Protein AF-A0A3B1JWG9-F1 (afdb_monomer)

Structure (mmCIF, N/CA/C/O backbone):
data_AF-A0A3B1JWG9-F1
#
_entry.id   AF-A0A3B1JWG9-F1
#
loop_
_atom_site.group_PDB
_atom_site.id
_atom_site.type_symbol
_atom_site.label_atom_id
_atom_site.label_alt_id
_atom_site.label_comp_id
_atom_site.label_asym_id
_atom_site.label_entity_id
_atom_site.label_seq_id
_atom_site.pdbx_PDB_ins_code
_atom_site.Cartn_x
_atom_site.Cartn_y
_atom_site.Cartn_z
_atom_site.occupancy
_atom_site.B_iso_or_equiv
_atom_site.auth_seq_id
_atom_site.auth_comp_id
_atom_site.auth_asym_id
_atom_site.auth_atom_id
_atom_site.pdbx_PDB_model_num
ATOM 1 N N . THR A 1 1 ? -51.099 35.541 31.179 1.00 57.59 1 THR A N 1
ATOM 2 C CA . THR A 1 1 ? -49.648 35.572 31.476 1.00 57.59 1 THR A CA 1
ATOM 3 C C . THR A 1 1 ? -49.086 34.270 32.055 1.00 57.59 1 THR A C 1
ATOM 5 O O . THR A 1 1 ? -47.877 34.183 32.186 1.00 57.59 1 THR A O 1
ATOM 8 N N . SER A 1 2 ? -49.891 33.230 32.335 1.00 57.31 2 SER A N 1
ATOM 9 C CA . SER A 1 2 ? -49.402 31.972 32.945 1.00 57.31 2 SER A CA 1
ATOM 10 C C . SER A 1 2 ? -49.074 30.845 31.940 1.00 57.31 2 SER A C 1
ATOM 12 O O . SER A 1 2 ? -48.143 30.082 32.171 1.00 57.31 2 SER A O 1
ATOM 14 N N . PHE A 1 3 ? -49.737 30.788 30.776 1.00 53.00 3 PHE A N 1
ATOM 15 C CA . PHE A 1 3 ? -49.494 29.727 29.782 1.00 53.00 3 PHE A CA 1
ATOM 16 C C . PHE A 1 3 ? -48.138 29.835 29.059 1.00 53.00 3 PHE A C 1
ATOM 18 O O . PHE A 1 3 ? -47.519 28.814 28.772 1.00 53.00 3 PHE A O 1
ATOM 25 N N . SER A 1 4 ? -47.625 31.048 28.825 1.00 57.66 4 SER A N 1
ATOM 26 C CA . SER A 1 4 ? -46.317 31.244 28.175 1.00 57.66 4 SER A CA 1
ATOM 27 C C . SER A 1 4 ? -45.132 30.891 29.077 1.00 57.66 4 SER A C 1
ATOM 29 O O . SER A 1 4 ? -44.096 30.483 28.568 1.00 57.66 4 SER A O 1
ATOM 31 N N . TYR A 1 5 ? -45.284 31.003 30.402 1.00 56.41 5 TYR A N 1
ATOM 32 C CA . TYR A 1 5 ? -44.229 30.674 31.367 1.00 56.41 5 TYR A CA 1
ATOM 33 C C . TYR A 1 5 ? -44.057 29.156 31.512 1.00 56.41 5 TYR A C 1
ATOM 35 O O . TYR A 1 5 ? -42.940 28.659 31.586 1.00 56.41 5 TYR A O 1
ATOM 43 N N . ILE A 1 6 ? -45.165 28.408 31.474 1.00 58.66 6 ILE A N 1
ATOM 44 C CA . ILE A 1 6 ? -45.151 26.941 31.539 1.00 58.66 6 ILE A CA 1
ATOM 45 C C . ILE A 1 6 ? -44.555 26.349 30.252 1.00 58.66 6 ILE A C 1
ATOM 47 O O . ILE A 1 6 ? -43.773 25.408 30.328 1.00 58.66 6 ILE A O 1
ATOM 51 N N . LEU A 1 7 ? -44.832 26.937 29.081 1.00 52.41 7 LEU A N 1
ATOM 52 C CA . LEU A 1 7 ? -44.212 26.504 27.823 1.00 52.41 7 LEU A CA 1
ATOM 53 C C . LEU A 1 7 ? -42.697 26.791 27.794 1.00 52.41 7 LEU A C 1
ATOM 55 O O . LEU A 1 7 ? -41.927 25.954 27.335 1.00 52.41 7 LEU A O 1
ATOM 59 N N . TYR A 1 8 ? -42.259 27.929 28.349 1.00 55.75 8 TYR A N 1
ATOM 60 C CA . TYR A 1 8 ? -40.835 28.273 28.485 1.00 55.75 8 TYR A CA 1
ATOM 61 C C . TYR A 1 8 ? -40.085 27.335 29.447 1.00 55.75 8 TYR A C 1
ATOM 63 O O . TYR A 1 8 ? -38.950 26.954 29.176 1.00 55.75 8 TYR A O 1
ATOM 71 N N . LEU A 1 9 ? -40.722 26.913 30.545 1.00 51.78 9 LEU A N 1
ATOM 72 C CA . LEU A 1 9 ? -40.140 25.965 31.505 1.00 51.78 9 LEU A CA 1
ATOM 73 C C . LEU A 1 9 ? -40.103 24.521 30.969 1.00 51.78 9 LEU A C 1
ATOM 75 O O . LEU A 1 9 ? -39.173 23.775 31.276 1.00 51.78 9 LEU A O 1
ATOM 79 N N . MET A 1 10 ? -41.054 24.142 30.107 1.00 53.47 10 MET A N 1
ATOM 80 C CA . MET A 1 10 ? -41.044 22.845 29.414 1.00 53.47 10 MET A CA 1
ATOM 81 C C . MET A 1 10 ? -40.003 22.787 28.282 1.00 53.47 10 MET A C 1
ATOM 83 O O . MET A 1 10 ? -39.431 21.728 28.042 1.00 53.47 10 MET A O 1
ATOM 87 N N . LEU A 1 11 ? -39.693 23.917 27.633 1.00 50.97 11 LEU A N 1
ATOM 88 C CA . LEU A 1 11 ? -38.598 24.018 26.655 1.00 50.97 11 LEU A CA 1
ATOM 89 C C . LEU A 1 11 ? -37.210 24.144 27.308 1.00 50.97 11 LEU A C 1
ATOM 91 O O . LEU A 1 11 ? -36.216 23.825 26.672 1.00 50.97 11 LEU A O 1
ATOM 95 N N . CYS A 1 12 ? -37.122 24.545 28.580 1.00 47.50 12 CYS A N 1
ATOM 96 C CA . CYS A 1 12 ? -35.858 24.570 29.330 1.00 47.50 12 CYS A CA 1
ATOM 97 C C . CYS A 1 12 ? -35.430 23.173 29.835 1.00 47.50 12 CYS A C 1
ATOM 99 O O . CYS A 1 12 ? -34.326 23.005 30.342 1.00 47.50 12 CYS A O 1
ATOM 101 N N . SER A 1 13 ? -36.305 22.167 29.711 1.00 45.38 13 SER A N 1
ATOM 102 C CA . SER A 1 13 ? -36.073 20.804 30.213 1.00 45.38 13 SER A CA 1
ATOM 103 C C . SER A 1 13 ? -35.555 19.830 29.142 1.00 45.38 13 SER A C 1
ATOM 105 O O . SER A 1 13 ? -35.346 18.657 29.438 1.00 45.38 13 SER A O 1
ATOM 107 N N . ILE A 1 14 ? -35.348 20.298 27.904 1.00 46.94 14 ILE A N 1
ATOM 108 C CA . ILE A 1 14 ? -34.791 19.505 26.790 1.00 46.94 14 ILE A CA 1
ATOM 109 C C . ILE A 1 14 ? -33.303 19.777 26.526 1.00 46.94 14 ILE A C 1
ATOM 111 O O . ILE A 1 14 ? -32.764 19.255 25.555 1.00 46.94 14 ILE A O 1
ATOM 115 N N . ASP A 1 15 ? -32.598 20.459 27.434 1.00 53.75 15 ASP A N 1
ATOM 116 C CA . ASP A 1 15 ? -31.128 20.408 27.502 1.00 53.75 15 ASP A CA 1
ATOM 117 C C . ASP A 1 15 ? -30.656 19.077 28.117 1.00 53.75 15 ASP A C 1
ATOM 119 O O . ASP A 1 15 ? -29.845 19.015 29.044 1.00 53.75 15 ASP A O 1
ATOM 123 N N . ALA A 1 16 ? -31.166 17.966 27.582 1.00 53.12 16 ALA A N 1
ATOM 124 C CA . ALA A 1 16 ? -30.517 16.680 27.731 1.00 53.12 16 ALA A CA 1
ATOM 125 C C . ALA A 1 16 ? -29.255 16.731 26.866 1.00 53.12 16 ALA A C 1
ATOM 127 O O . ALA A 1 16 ? -29.263 16.348 25.696 1.00 53.12 16 ALA A O 1
ATOM 128 N N . ALA A 1 17 ? -28.167 17.244 27.445 1.00 60.72 17 ALA A N 1
ATOM 129 C CA . ALA A 1 17 ? -26.829 16.940 26.977 1.00 60.72 17 ALA A CA 1
ATOM 130 C C . ALA A 1 17 ? -26.741 15.413 26.869 1.00 60.72 17 ALA A C 1
ATOM 132 O O . ALA A 1 17 ? -26.687 14.709 27.879 1.00 60.72 17 ALA A O 1
ATOM 133 N N . LEU A 1 18 ? -26.837 14.902 25.640 1.00 55.66 18 LEU A N 1
ATOM 134 C CA . LEU A 1 18 ? -26.720 13.477 25.377 1.00 55.66 18 LEU A CA 1
ATOM 135 C C . LEU A 1 18 ? -25.378 13.023 25.963 1.00 55.66 18 LEU A C 1
ATOM 137 O O . LEU A 1 18 ? -24.363 13.686 25.713 1.00 55.66 18 LEU A O 1
ATOM 141 N N . PRO A 1 19 ? -25.341 11.938 26.757 1.00 56.69 19 PRO A N 1
ATOM 142 C CA . PRO A 1 19 ? -24.082 11.425 27.265 1.00 56.69 19 PRO A CA 1
ATOM 143 C C . PRO A 1 19 ? -23.169 11.161 26.065 1.00 56.69 19 PRO A C 1
ATOM 145 O O . PRO A 1 19 ? -23.596 10.599 25.056 1.00 56.69 19 PRO A O 1
ATOM 148 N N . SER A 1 20 ? -21.915 11.605 26.155 1.00 59.72 20 SER A N 1
ATOM 149 C CA . SER A 1 20 ? -20.906 11.531 25.086 1.00 59.72 20 SER A CA 1
ATOM 150 C C . SER A 1 20 ? -20.724 10.125 24.499 1.00 59.72 20 SER A C 1
ATOM 152 O O . SER A 1 20 ? -20.206 9.982 23.394 1.00 59.72 20 SER A O 1
ATOM 154 N N . THR A 1 21 ? -21.203 9.098 25.201 1.00 54.72 21 THR A N 1
ATOM 155 C CA . THR A 1 21 ? -21.302 7.707 24.759 1.00 54.72 21 THR A CA 1
ATOM 156 C C . THR A 1 21 ? -22.292 7.501 23.607 1.00 54.72 21 THR A C 1
ATOM 158 O O . THR A 1 21 ? -21.980 6.750 22.696 1.00 54.72 21 THR A O 1
ATOM 161 N N . GLU A 1 22 ? -23.437 8.188 23.569 1.00 55.19 22 GLU A N 1
ATOM 162 C CA . GLU A 1 22 ? -24.449 8.054 22.499 1.00 55.19 22 GLU A CA 1
ATOM 163 C C . GLU A 1 22 ? -24.022 8.776 21.207 1.00 55.19 22 GLU A C 1
ATOM 165 O O . GLU A 1 22 ? -24.238 8.281 20.101 1.00 55.19 22 GLU A O 1
ATOM 170 N N . LEU A 1 23 ? -23.314 9.907 21.337 1.00 51.84 23 LEU A N 1
ATOM 171 C CA . LEU A 1 23 ? -22.619 10.555 20.214 1.00 51.84 23 LEU A CA 1
ATOM 172 C C . LEU A 1 23 ? -21.478 9.680 19.669 1.00 51.84 23 LEU A C 1
ATOM 174 O O . LEU A 1 23 ? -21.216 9.694 18.467 1.00 51.84 23 LEU A O 1
ATOM 178 N N . PHE A 1 24 ? -20.831 8.881 20.525 1.00 54.44 24 PHE A N 1
ATOM 179 C CA . PHE A 1 24 ? -19.847 7.881 20.107 1.00 54.44 24 PHE A CA 1
ATOM 180 C C . PHE A 1 24 ? -20.508 6.731 19.333 1.00 54.44 24 PHE A C 1
ATOM 182 O O . PHE A 1 24 ? -20.026 6.359 18.265 1.00 54.44 24 PHE A O 1
ATOM 189 N N . ILE A 1 25 ? -21.647 6.215 19.814 1.00 55.53 25 ILE A N 1
ATOM 190 C CA . ILE A 1 25 ? -22.370 5.102 19.177 1.00 55.53 25 ILE A CA 1
ATOM 191 C C . ILE A 1 25 ? -22.922 5.499 17.796 1.00 55.53 25 ILE A C 1
ATOM 193 O O . ILE A 1 25 ? -22.767 4.742 16.834 1.00 55.53 25 ILE A O 1
ATOM 197 N N . LEU A 1 26 ? -23.465 6.711 17.639 1.00 51.19 26 LEU A N 1
ATOM 198 C CA . LEU A 1 26 ? -23.929 7.211 16.335 1.00 51.19 26 LEU A CA 1
ATOM 199 C C . LEU A 1 26 ? -22.785 7.438 15.330 1.00 51.19 26 LEU A C 1
ATOM 201 O O . LEU A 1 26 ? -22.994 7.291 14.127 1.00 51.19 26 LEU A O 1
ATOM 205 N N . ASN A 1 27 ? -21.565 7.717 15.803 1.00 53.66 27 ASN A N 1
ATOM 206 C CA . ASN A 1 27 ? -20.376 7.815 14.948 1.00 53.66 27 ASN A CA 1
ATOM 207 C C . ASN A 1 27 ? -19.825 6.424 14.553 1.00 53.66 27 ASN A C 1
ATOM 209 O O . ASN A 1 27 ? -19.235 6.272 13.483 1.00 53.66 27 ASN A O 1
ATOM 213 N N . THR A 1 28 ? -20.069 5.391 15.374 1.00 53.03 28 THR A N 1
ATOM 214 C CA . THR A 1 28 ? -19.703 3.984 15.090 1.00 53.03 28 THR A CA 1
ATOM 215 C C . THR A 1 28 ? -20.709 3.224 14.221 1.00 53.03 28 THR A C 1
ATOM 217 O O . THR A 1 28 ? -20.358 2.188 13.664 1.00 53.03 28 THR A O 1
ATOM 220 N N . LEU A 1 29 ? -21.941 3.729 14.069 1.00 54.91 29 LEU A N 1
ATOM 221 C CA . LEU A 1 29 ? -22.883 3.245 13.047 1.00 54.91 29 LEU A CA 1
ATOM 222 C C . LEU A 1 29 ? -22.604 3.868 11.665 1.00 54.91 29 LEU A C 1
ATOM 224 O O . LEU A 1 29 ? -23.177 3.445 10.660 1.00 54.91 29 LEU A O 1
ATOM 228 N N . SER A 1 30 ? -21.711 4.864 11.606 1.00 66.50 30 SER A N 1
ATOM 229 C CA . SER A 1 30 ? -21.068 5.259 10.357 1.00 66.50 30 SER A CA 1
ATOM 230 C C . SER A 1 30 ? -20.146 4.127 9.902 1.00 66.50 30 SER A C 1
ATOM 232 O O . SER A 1 30 ? -19.592 3.398 10.720 1.00 66.50 30 SER A O 1
ATOM 234 N N . TYR A 1 31 ? -20.028 3.943 8.591 1.00 82.31 31 TYR A N 1
ATOM 235 C CA . TYR A 1 31 ? -19.183 2.940 7.950 1.00 82.31 31 TYR A CA 1
ATOM 236 C C . TYR A 1 31 ? -17.740 3.007 8.495 1.00 82.31 31 TYR A C 1
ATOM 238 O O . TYR A 1 31 ? -16.920 3.781 8.003 1.00 82.31 31 TYR A O 1
ATOM 246 N N . ASP A 1 32 ? -17.427 2.232 9.539 1.00 91.25 32 ASP A N 1
ATOM 247 C CA . ASP A 1 32 ? -16.082 2.193 10.105 1.00 91.25 32 ASP A CA 1
ATOM 248 C C . ASP A 1 32 ? -15.230 1.214 9.286 1.00 91.25 32 ASP A C 1
ATOM 250 O O . ASP A 1 32 ? -15.472 0.000 9.333 1.00 91.25 32 ASP A O 1
ATOM 254 N N . PRO A 1 33 ? -14.198 1.691 8.569 1.00 95.25 33 PRO A N 1
ATOM 255 C CA . PRO A 1 33 ? -13.336 0.813 7.796 1.00 95.25 33 PRO A CA 1
ATOM 256 C C . PRO A 1 33 ? -12.528 -0.166 8.654 1.00 95.25 33 PRO A C 1
ATOM 258 O O . PRO A 1 33 ? -11.997 -1.122 8.107 1.00 95.25 33 PRO A O 1
ATOM 261 N N . CYS A 1 34 ? -12.453 0.013 9.979 1.00 95.75 34 CYS A N 1
ATOM 262 C CA . CYS A 1 34 ? -11.896 -0.990 10.891 1.00 95.75 34 CYS A CA 1
ATOM 263 C C . CYS A 1 34 ? -12.797 -2.225 11.042 1.00 95.75 34 CYS A C 1
ATOM 265 O O . CYS A 1 34 ? -12.313 -3.298 11.386 1.00 95.75 34 CYS A O 1
ATOM 267 N N . SER A 1 35 ? -14.094 -2.099 10.761 1.00 93.06 35 SER A N 1
ATOM 268 C CA . SER A 1 35 ? -15.051 -3.212 10.819 1.00 93.06 35 SER A CA 1
ATOM 269 C C . SER A 1 35 ? -15.476 -3.699 9.433 1.00 93.06 35 SER A C 1
ATOM 271 O O . SER A 1 35 ? -15.979 -4.813 9.311 1.00 93.06 35 SER A O 1
ATOM 273 N N . ASN A 1 36 ? -15.263 -2.894 8.386 1.00 93.94 36 ASN A N 1
ATOM 274 C CA . ASN A 1 36 ? -15.635 -3.225 7.013 1.00 93.94 36 ASN A CA 1
ATOM 275 C C . ASN A 1 36 ? -14.480 -2.973 6.029 1.00 93.94 36 ASN A C 1
ATOM 277 O O . ASN A 1 36 ? -14.301 -1.865 5.518 1.00 93.94 36 ASN A O 1
ATOM 281 N N . TYR A 1 37 ? -13.695 -4.021 5.771 1.00 95.44 37 TYR A N 1
ATOM 282 C CA . TYR A 1 37 ? -12.562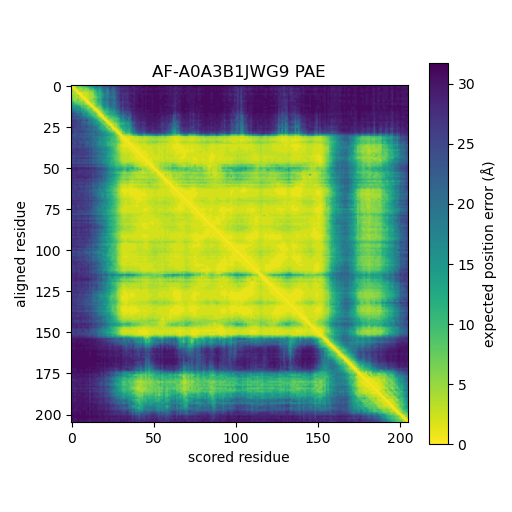 -4.010 4.847 1.00 95.44 37 TYR A CA 1
ATOM 283 C C . TYR A 1 37 ? -12.432 -5.344 4.102 1.00 95.44 37 TYR A C 1
ATOM 285 O O . TYR A 1 37 ? -12.909 -6.388 4.548 1.00 95.44 37 TYR A O 1
ATOM 293 N N . VAL A 1 38 ? -11.707 -5.319 2.987 1.00 96.31 38 VAL A N 1
ATOM 294 C CA . VAL A 1 38 ? -11.304 -6.501 2.224 1.00 96.31 38 VAL A CA 1
ATOM 295 C C . VAL A 1 38 ? -9.909 -6.949 2.660 1.00 96.31 38 VAL A C 1
ATOM 297 O O . VAL A 1 38 ? -8.958 -6.165 2.688 1.00 96.31 38 VAL A O 1
ATOM 300 N N . SER A 1 39 ? -9.765 -8.231 2.985 1.00 95.62 39 SER A N 1
ATOM 301 C CA . SER A 1 39 ? -8.470 -8.823 3.328 1.00 95.62 39 SER A CA 1
ATOM 302 C C . SER A 1 39 ? -7.620 -9.059 2.078 1.00 95.62 39 SER A C 1
ATOM 304 O O . SER A 1 39 ? -8.016 -9.792 1.173 1.00 95.62 39 SER A O 1
ATOM 306 N N . LEU A 1 40 ? -6.418 -8.486 2.054 1.00 94.19 40 LEU A N 1
ATOM 307 C CA . LEU A 1 40 ? -5.407 -8.702 1.021 1.00 94.19 40 LEU A CA 1
ATOM 308 C C . LEU A 1 40 ? -4.255 -9.538 1.577 1.00 94.19 40 LEU A C 1
ATOM 310 O O . LEU A 1 40 ? -3.211 -9.009 1.958 1.00 94.19 40 LEU A O 1
ATOM 314 N N . ASP A 1 41 ? -4.439 -10.858 1.598 1.00 92.69 41 ASP A N 1
ATOM 315 C CA . ASP A 1 41 ? -3.360 -11.801 1.904 1.00 92.69 41 ASP A CA 1
ATOM 316 C C . ASP A 1 41 ? -2.571 -12.134 0.639 1.00 92.69 41 ASP A C 1
ATOM 318 O O . ASP A 1 41 ? -2.821 -13.105 -0.082 1.00 92.69 41 ASP A O 1
ATOM 322 N N . GLN A 1 42 ? -1.655 -11.228 0.317 1.00 90.88 42 GLN A N 1
ATOM 323 C CA . GLN A 1 42 ? -0.863 -11.240 -0.904 1.00 90.88 42 GLN A CA 1
ATOM 324 C C . GLN A 1 42 ? 0.623 -11.153 -0.528 1.00 90.88 42 GLN A C 1
ATOM 326 O O . GLN A 1 42 ? 1.225 -10.085 -0.642 1.00 90.88 42 GLN A O 1
ATOM 331 N N . PRO A 1 43 ? 1.242 -12.272 -0.098 1.00 90.31 43 PRO A N 1
ATOM 332 C CA . PRO A 1 43 ? 2.589 -12.289 0.483 1.00 90.31 43 PRO A CA 1
ATOM 333 C C . PRO A 1 43 ? 3.684 -11.761 -0.444 1.00 90.31 43 PRO A C 1
ATOM 335 O O . PRO A 1 43 ? 4.713 -11.266 0.013 1.00 90.31 43 PRO A O 1
ATOM 338 N N . TRP A 1 44 ? 3.445 -11.805 -1.756 1.00 90.44 44 TRP A N 1
ATOM 339 C CA . TRP A 1 44 ? 4.330 -11.223 -2.758 1.00 90.44 44 TRP A CA 1
ATOM 340 C C . TRP A 1 44 ? 4.526 -9.712 -2.603 1.00 90.44 44 TRP A C 1
ATOM 342 O O . TRP A 1 44 ? 5.514 -9.210 -3.123 1.00 90.44 44 TRP A O 1
ATOM 352 N N . ARG A 1 45 ? 3.644 -9.001 -1.882 1.00 93.25 45 ARG A N 1
ATOM 353 C CA . ARG A 1 45 ? 3.771 -7.566 -1.569 1.00 93.25 45 ARG A CA 1
ATOM 354 C C . ARG A 1 45 ? 4.860 -7.250 -0.546 1.00 93.25 45 ARG A C 1
ATOM 356 O O . ARG A 1 45 ? 5.224 -6.086 -0.403 1.00 93.25 45 ARG A O 1
ATOM 363 N N . ALA A 1 46 ? 5.385 -8.253 0.157 1.00 92.88 46 ALA A N 1
ATOM 364 C CA . ALA A 1 46 ? 6.474 -8.052 1.103 1.00 92.88 46 ALA A CA 1
ATOM 365 C C . ALA A 1 46 ? 7.705 -7.452 0.420 1.00 92.88 46 ALA A C 1
ATOM 367 O O . ALA A 1 4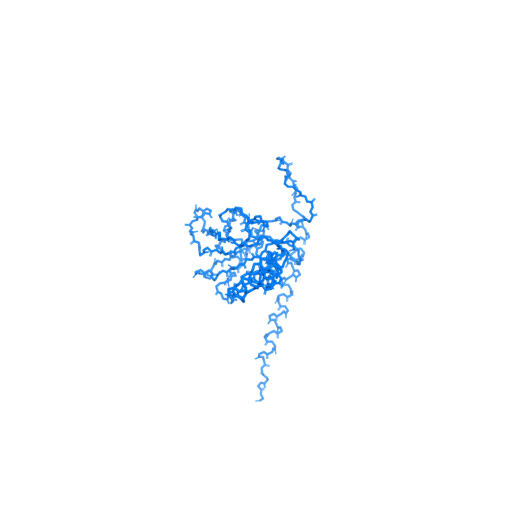6 ? 8.069 -7.839 -0.690 1.00 92.88 46 ALA A O 1
ATOM 368 N N . ASN A 1 47 ? 8.402 -6.558 1.119 1.00 91.88 47 ASN A N 1
ATOM 369 C CA . ASN A 1 47 ? 9.672 -5.989 0.661 1.00 91.88 47 ASN A CA 1
ATOM 370 C C . ASN A 1 47 ? 10.776 -7.043 0.429 1.00 91.88 47 ASN A C 1
ATOM 372 O O . ASN A 1 47 ? 11.747 -6.777 -0.274 1.00 91.88 47 ASN A O 1
ATOM 376 N N . THR A 1 48 ? 10.622 -8.247 0.983 1.00 88.56 48 THR A N 1
ATOM 377 C CA . THR A 1 48 ? 11.471 -9.417 0.719 1.00 88.56 48 THR A CA 1
ATOM 378 C C . THR A 1 48 ? 11.037 -10.213 -0.515 1.00 88.56 48 THR A C 1
ATOM 380 O O . THR A 1 48 ? 11.814 -11.020 -1.028 1.00 88.56 48 THR A O 1
ATOM 383 N N . GLY A 1 49 ? 9.816 -9.993 -1.006 1.00 85.62 49 GLY A N 1
ATOM 384 C CA . GLY A 1 49 ? 9.283 -10.605 -2.216 1.00 85.62 49 GLY A CA 1
ATOM 385 C C . GLY A 1 49 ? 10.009 -10.094 -3.456 1.00 85.62 49 GLY A C 1
ATOM 386 O O . GLY A 1 49 ? 10.273 -8.902 -3.591 1.00 85.62 49 GLY A O 1
ATOM 387 N N . SER A 1 50 ? 10.345 -10.995 -4.377 1.00 87.38 50 SER A N 1
ATOM 388 C CA . SER A 1 50 ? 10.997 -10.636 -5.641 1.00 87.38 50 SER A CA 1
ATOM 389 C C . SER A 1 50 ? 10.026 -9.942 -6.598 1.00 87.38 50 SER A C 1
ATOM 391 O O . SER A 1 50 ? 8.832 -10.235 -6.589 1.00 87.38 50 SER A O 1
ATOM 393 N N . GLY A 1 51 ? 10.536 -9.058 -7.456 1.00 82.75 51 GLY A N 1
ATOM 394 C CA . GLY A 1 51 ? 9.768 -8.467 -8.550 1.00 82.75 51 GLY A CA 1
ATOM 395 C C . GLY A 1 51 ? 9.285 -9.540 -9.526 1.00 82.75 51 GLY A C 1
ATOM 396 O O . GLY A 1 51 ? 10.089 -10.276 -10.091 1.00 82.75 51 GLY A O 1
ATOM 397 N N . MET A 1 52 ? 7.969 -9.646 -9.699 1.00 83.06 52 MET A N 1
ATOM 398 C CA . MET A 1 52 ? 7.308 -10.619 -10.577 1.00 83.06 52 MET A CA 1
ATOM 399 C C . MET A 1 52 ? 6.511 -9.942 -11.703 1.00 83.06 52 MET A C 1
ATOM 401 O O . MET A 1 52 ? 5.795 -10.625 -12.427 1.00 83.06 52 MET A O 1
ATOM 405 N N . GLY A 1 53 ? 6.597 -8.612 -11.836 1.00 82.25 53 GLY A N 1
ATOM 406 C CA . GLY A 1 53 ? 5.813 -7.848 -12.813 1.00 82.25 53 GLY A CA 1
ATOM 407 C C . GLY A 1 53 ? 4.307 -7.834 -12.526 1.00 82.25 53 GLY A C 1
ATOM 408 O O . GLY A 1 53 ? 3.505 -7.721 -13.448 1.00 82.25 53 GLY A O 1
ATOM 409 N N . ILE A 1 54 ? 3.905 -7.991 -11.262 1.00 86.81 54 ILE A N 1
ATOM 410 C CA . ILE A 1 54 ? 2.498 -7.953 -10.859 1.00 86.81 54 ILE A CA 1
ATOM 411 C C . ILE A 1 54 ? 1.965 -6.529 -10.981 1.00 86.81 54 ILE A C 1
ATOM 413 O O . ILE A 1 54 ? 2.641 -5.556 -10.634 1.00 86.81 54 ILE A O 1
ATOM 417 N N . CYS A 1 55 ? 0.725 -6.460 -11.459 1.00 85.38 55 CYS A N 1
ATOM 418 C CA . CYS A 1 55 ? 0.068 -5.247 -11.889 1.00 85.38 55 CYS A CA 1
ATOM 419 C C . CYS A 1 55 ? -1.131 -4.896 -11.024 1.00 85.38 55 CYS A C 1
ATOM 421 O O . CYS A 1 55 ? -2.249 -5.350 -11.271 1.00 85.38 55 CYS A O 1
ATOM 423 N N . ASP A 1 56 ? -0.904 -4.026 -10.040 1.00 86.31 56 ASP A N 1
ATOM 424 C CA . ASP A 1 56 ? -1.982 -3.512 -9.194 1.00 86.31 56 ASP A CA 1
ATOM 425 C C . ASP A 1 56 ? -2.972 -2.643 -9.973 1.00 86.31 56 ASP A C 1
ATOM 427 O O . ASP A 1 56 ? -4.108 -2.498 -9.543 1.00 86.31 56 ASP A O 1
ATOM 431 N N . ARG A 1 57 ? -2.602 -2.104 -11.140 1.00 85.94 57 ARG A N 1
ATOM 432 C CA . ARG A 1 57 ? -3.523 -1.328 -11.987 1.00 85.94 57 ARG A CA 1
ATOM 433 C C . ARG A 1 57 ? -4.744 -2.132 -12.457 1.00 85.94 57 ARG A C 1
ATOM 435 O O . ARG A 1 57 ? -5.792 -1.546 -12.699 1.00 85.94 57 ARG A O 1
ATOM 442 N N . ASN A 1 58 ? -4.619 -3.454 -12.585 1.00 83.81 58 ASN A N 1
ATOM 443 C CA . ASN A 1 58 ? -5.724 -4.321 -13.013 1.00 83.81 58 ASN A CA 1
ATOM 444 C C . ASN A 1 58 ? -6.601 -4.783 -11.840 1.00 83.81 58 ASN A C 1
ATOM 446 O O . ASN A 1 58 ? -7.614 -5.447 -12.052 1.00 83.81 58 ASN A O 1
ATOM 450 N N . PHE A 1 59 ? -6.208 -4.472 -10.604 1.00 85.94 59 PHE A N 1
ATOM 451 C CA . PHE A 1 59 ? -7.014 -4.769 -9.434 1.00 85.94 59 PHE A CA 1
ATOM 452 C C . PHE A 1 59 ? -8.124 -3.720 -9.294 1.00 85.94 59 PHE A C 1
ATOM 454 O O . PHE A 1 59 ? -7.880 -2.522 -9.434 1.00 85.94 59 PHE A O 1
ATOM 461 N N . ASN A 1 60 ? -9.352 -4.164 -9.019 1.00 88.31 60 ASN A N 1
ATOM 462 C CA . ASN A 1 60 ? -10.480 -3.259 -8.815 1.00 88.31 60 ASN A CA 1
ATOM 463 C C . ASN A 1 60 ? -10.412 -2.645 -7.408 1.00 88.31 60 ASN A C 1
ATOM 465 O O . ASN A 1 60 ? -10.964 -3.191 -6.451 1.00 88.31 60 ASN A O 1
ATOM 469 N N . TRP A 1 61 ? -9.684 -1.536 -7.290 1.00 92.56 61 TRP A N 1
ATOM 470 C CA . TRP A 1 61 ? -9.555 -0.769 -6.054 1.00 92.56 61 TRP A CA 1
ATOM 471 C C . TRP A 1 61 ? -10.855 -0.018 -5.750 1.00 92.56 61 TRP A C 1
ATOM 473 O O . TRP A 1 61 ? -11.121 1.043 -6.309 1.00 92.56 61 TRP A O 1
ATOM 483 N N . ASN A 1 62 ? -11.667 -0.583 -4.863 1.00 93.56 62 ASN A N 1
ATOM 484 C CA . ASN A 1 62 ? -12.886 0.006 -4.338 1.00 93.56 62 ASN A CA 1
ATOM 485 C C . ASN A 1 62 ? -13.059 -0.388 -2.864 1.00 93.56 62 ASN A C 1
ATOM 487 O O . ASN A 1 62 ? -13.341 -1.545 -2.546 1.00 93.56 62 ASN A O 1
ATOM 491 N N . GLY A 1 63 ? -12.895 0.591 -1.977 1.00 95.12 63 GLY A N 1
ATOM 492 C CA . GLY A 1 63 ? -13.088 0.436 -0.542 1.00 95.12 63 GLY A CA 1
ATOM 493 C C . GLY A 1 63 ? -11.788 0.334 0.251 1.00 95.12 63 GLY A C 1
ATOM 494 O O . GLY A 1 63 ? -10.729 0.807 -0.160 1.00 95.12 63 GLY A O 1
ATOM 495 N N . TRP A 1 64 ? -11.904 -0.254 1.438 1.00 97.69 64 TRP A N 1
ATOM 496 C CA . TRP A 1 64 ? -10.833 -0.326 2.423 1.00 97.69 64 TRP A CA 1
ATOM 497 C C . TRP A 1 64 ? -10.210 -1.709 2.452 1.00 97.69 64 TRP A C 1
ATOM 499 O O . TRP A 1 64 ? -10.908 -2.717 2.363 1.00 97.69 64 TRP A O 1
ATOM 509 N N . TYR A 1 65 ? -8.896 -1.753 2.619 1.00 97.62 65 TYR A N 1
ATOM 510 C CA . TYR A 1 65 ? -8.116 -2.978 2.554 1.00 97.62 65 TYR A CA 1
ATOM 511 C C . TYR A 1 65 ? -7.259 -3.155 3.795 1.00 97.62 65 TYR A C 1
ATOM 513 O O . TYR A 1 65 ? -6.615 -2.210 4.252 1.00 97.62 65 TYR A O 1
ATOM 521 N N . ARG A 1 66 ? -7.187 -4.388 4.294 1.00 97.25 66 ARG A N 1
ATOM 522 C CA . ARG A 1 66 ? -6.228 -4.795 5.324 1.00 97.25 66 ARG A CA 1
ATOM 523 C C . ARG A 1 66 ? -5.205 -5.732 4.708 1.00 97.25 66 ARG A C 1
ATOM 525 O O . ARG A 1 66 ? -5.566 -6.719 4.071 1.00 97.25 66 ARG A O 1
ATOM 532 N N . LEU A 1 67 ? -3.931 -5.416 4.894 1.00 95.81 67 LEU A N 1
ATOM 533 C CA . LEU A 1 67 ? -2.827 -6.179 4.321 1.00 95.81 67 LEU A CA 1
ATOM 534 C C . LEU A 1 67 ? -2.462 -7.345 5.246 1.00 95.81 67 LEU A C 1
ATOM 536 O O . LEU A 1 67 ? -2.406 -7.187 6.468 1.00 95.81 67 LEU A O 1
ATOM 540 N N . PHE A 1 68 ? -2.186 -8.505 4.652 1.00 93.75 68 PHE A N 1
ATOM 541 C CA . PHE A 1 68 ? -1.751 -9.704 5.364 1.00 93.75 68 PHE A CA 1
ATOM 542 C C . PHE A 1 68 ? -0.544 -10.366 4.692 1.00 93.75 68 PHE A C 1
ATOM 544 O O . PHE A 1 68 ? -0.295 -10.201 3.494 1.00 93.75 68 PHE A O 1
ATOM 551 N N . TYR A 1 69 ? 0.200 -11.125 5.495 1.00 91.50 69 TYR A N 1
ATOM 552 C CA . TYR A 1 69 ? 1.309 -11.972 5.070 1.00 91.50 69 TYR A CA 1
ATOM 553 C C . TYR A 1 69 ? 1.138 -13.373 5.664 1.00 91.50 69 TYR A C 1
ATOM 555 O O . TYR A 1 69 ? 1.488 -13.604 6.822 1.00 91.50 69 TYR A O 1
ATOM 563 N N . TYR A 1 70 ? 0.562 -14.293 4.887 1.00 89.38 70 TYR A N 1
ATOM 564 C CA . TYR A 1 70 ? 0.175 -15.638 5.338 1.00 89.38 70 TYR A CA 1
ATOM 565 C C . TYR A 1 70 ? -0.762 -15.587 6.554 1.00 89.38 70 TYR A C 1
ATOM 567 O O . TYR A 1 70 ? -0.498 -16.191 7.594 1.00 89.38 70 TYR A O 1
ATOM 575 N N . GLY A 1 71 ? -1.819 -14.781 6.452 1.00 90.12 71 GLY A N 1
ATOM 576 C CA . GLY A 1 71 ? -2.784 -14.536 7.526 1.00 90.12 71 GLY A CA 1
ATOM 577 C C . GLY A 1 71 ? -2.261 -13.692 8.695 1.00 90.12 71 GLY A C 1
ATOM 578 O O . GLY A 1 71 ? -3.025 -13.380 9.607 1.00 90.12 71 GLY A O 1
ATOM 579 N N . MET A 1 72 ? -0.987 -13.287 8.690 1.00 89.94 72 MET A N 1
ATOM 580 C CA . MET A 1 72 ? -0.413 -12.430 9.730 1.00 89.94 72 MET A CA 1
ATOM 581 C C . MET A 1 72 ? -0.587 -10.947 9.410 1.00 89.94 72 MET A C 1
ATOM 583 O O . MET A 1 72 ? -0.468 -10.546 8.253 1.00 89.94 72 MET A O 1
ATOM 587 N N . ASN A 1 73 ? -0.781 -10.125 10.446 1.00 90.94 73 ASN A N 1
ATOM 588 C CA . ASN A 1 73 ? -0.820 -8.671 10.302 1.00 90.94 73 ASN A CA 1
ATOM 589 C C . ASN A 1 73 ? 0.490 -8.131 9.742 1.00 90.94 73 ASN A C 1
ATOM 591 O O . ASN A 1 73 ? 1.577 -8.403 10.263 1.00 90.94 73 ASN A O 1
ATOM 595 N N . ILE A 1 74 ? 0.354 -7.303 8.715 1.00 94.38 74 ILE A N 1
ATOM 596 C CA . ILE A 1 74 ? 1.452 -6.573 8.108 1.00 94.38 74 ILE A CA 1
ATOM 597 C C . ILE A 1 74 ? 0.951 -5.187 7.704 1.00 94.38 74 ILE A C 1
ATOM 599 O O . ILE A 1 74 ? -0.244 -4.973 7.506 1.00 94.38 74 ILE A O 1
ATOM 603 N N . ARG A 1 75 ? 1.872 -4.235 7.595 1.00 95.69 75 ARG A N 1
ATOM 604 C CA . ARG A 1 75 ? 1.579 -2.855 7.202 1.00 95.69 75 ARG A CA 1
ATOM 605 C C . ARG A 1 75 ? 2.384 -2.461 5.975 1.00 95.69 75 ARG A C 1
ATOM 607 O O . ARG A 1 75 ? 3.404 -3.089 5.668 1.00 95.69 75 ARG A O 1
ATOM 614 N N . MET A 1 76 ? 1.931 -1.425 5.278 1.00 96.56 76 MET A N 1
ATOM 615 C CA . MET A 1 76 ? 2.715 -0.806 4.212 1.00 96.56 76 MET A CA 1
ATOM 616 C C . MET A 1 76 ? 4.101 -0.395 4.726 1.00 96.56 76 MET A C 1
ATOM 618 O O . MET A 1 76 ? 4.272 -0.091 5.905 1.00 96.56 76 MET A O 1
ATOM 622 N N . ALA A 1 77 ? 5.110 -0.414 3.860 1.00 96.31 77 ALA A N 1
ATOM 623 C CA . ALA A 1 77 ? 6.434 0.067 4.238 1.00 96.31 77 ALA A CA 1
ATOM 624 C C . ALA A 1 77 ? 6.407 1.594 4.441 1.00 96.31 77 ALA A C 1
ATOM 626 O O . ALA A 1 77 ? 5.892 2.311 3.588 1.00 96.31 77 ALA A O 1
ATOM 627 N N . GLU A 1 78 ? 6.971 2.080 5.550 1.00 95.50 78 GLU A N 1
ATOM 628 C CA . GLU A 1 78 ? 7.185 3.518 5.837 1.00 95.50 78 GLU A CA 1
ATOM 629 C C . GLU A 1 78 ? 8.554 4.011 5.348 1.00 95.50 78 GLU A C 1
ATOM 631 O O . GLU A 1 78 ? 8.898 5.183 5.475 1.00 95.50 78 GLU A O 1
ATOM 636 N N . SER A 1 79 ? 9.366 3.091 4.831 1.00 92.69 79 SER A N 1
ATOM 637 C CA . SER A 1 79 ? 10.704 3.348 4.330 1.00 92.69 79 SER A CA 1
ATOM 638 C C . SER A 1 79 ? 10.842 2.851 2.901 1.00 92.69 79 SER A C 1
ATOM 640 O O . SER A 1 79 ? 10.073 2.012 2.421 1.00 92.69 79 SER A O 1
ATOM 642 N N . CYS A 1 80 ? 11.849 3.395 2.226 1.00 93.31 80 CYS A N 1
ATOM 643 C CA . CYS A 1 80 ? 12.176 3.041 0.861 1.00 93.31 80 CYS A CA 1
ATOM 644 C C . CYS A 1 80 ? 12.353 1.532 0.689 1.00 93.31 80 CYS A C 1
ATOM 646 O O . CYS A 1 80 ? 13.087 0.881 1.436 1.00 93.31 80 CYS A O 1
ATOM 648 N N . VAL A 1 81 ? 11.698 0.999 -0.339 1.00 94.06 81 VAL A N 1
ATOM 649 C CA . VAL A 1 81 ? 11.902 -0.371 -0.799 1.00 94.06 81 VAL A CA 1
ATOM 650 C C . VAL A 1 81 ? 12.579 -0.323 -2.161 1.00 94.06 81 VAL A C 1
ATOM 652 O O . VAL A 1 81 ? 12.143 0.422 -3.040 1.00 94.06 81 VAL A O 1
ATOM 655 N N . ASP A 1 82 ? 13.635 -1.113 -2.338 1.00 93.44 82 ASP A N 1
ATOM 656 C CA . ASP A 1 82 ? 14.370 -1.200 -3.602 1.00 93.44 82 ASP A CA 1
ATOM 657 C C . ASP A 1 82 ? 13.468 -1.618 -4.771 1.00 93.44 82 ASP A C 1
ATOM 659 O O . ASP A 1 82 ? 12.485 -2.340 -4.596 1.00 93.44 82 ASP A O 1
ATOM 663 N N . VAL A 1 83 ? 13.848 -1.221 -5.986 1.00 94.31 83 VAL A N 1
ATOM 664 C CA . VAL A 1 83 ? 13.223 -1.713 -7.222 1.00 94.31 83 VAL A CA 1
ATOM 665 C C . VAL A 1 83 ? 13.277 -3.240 -7.324 1.00 94.31 83 VAL A C 1
ATOM 667 O O . VAL A 1 83 ? 14.145 -3.900 -6.745 1.00 94.31 83 VAL A O 1
ATOM 670 N N . ASN A 1 84 ? 12.383 -3.821 -8.127 1.00 93.62 84 ASN A N 1
ATOM 671 C CA . ASN A 1 84 ? 12.273 -5.276 -8.299 1.00 93.62 84 ASN A CA 1
ATOM 672 C C . ASN A 1 84 ? 11.969 -6.017 -6.982 1.00 93.62 84 ASN A C 1
ATOM 674 O O . ASN A 1 84 ? 12.512 -7.101 -6.716 1.00 93.62 84 ASN A O 1
ATOM 678 N N . ARG A 1 85 ? 11.122 -5.423 -6.140 1.00 93.81 85 ARG A N 1
ATOM 679 C CA . ARG A 1 85 ? 10.602 -6.012 -4.900 1.00 93.81 85 ARG A CA 1
ATOM 680 C C . ARG A 1 85 ? 9.081 -5.939 -4.861 1.00 93.81 85 ARG A C 1
ATOM 682 O O . ARG A 1 85 ? 8.462 -5.358 -5.749 1.00 93.81 85 ARG A O 1
ATOM 689 N N . CYS A 1 86 ? 8.474 -6.555 -3.849 1.00 93.69 86 CYS A N 1
ATOM 690 C CA . CYS A 1 86 ? 7.026 -6.521 -3.622 1.00 93.69 86 CYS A CA 1
ATOM 691 C C . CYS A 1 86 ? 6.213 -7.027 -4.821 1.00 93.69 86 CYS A C 1
ATOM 693 O O . CYS A 1 86 ? 5.137 -6.513 -5.120 1.00 93.69 86 CYS A O 1
ATOM 695 N N . GLY A 1 87 ? 6.756 -7.997 -5.564 1.00 91.88 87 GLY A N 1
ATOM 696 C CA . GLY A 1 87 ? 6.093 -8.560 -6.732 1.00 91.88 87 GLY A CA 1
ATOM 697 C C . GLY A 1 87 ? 6.066 -7.645 -7.952 1.00 91.88 87 GLY A C 1
ATOM 698 O O . GLY A 1 87 ? 5.534 -8.068 -8.970 1.00 91.88 87 GLY A O 1
ATOM 699 N N . THR A 1 88 ? 6.687 -6.465 -7.924 1.00 92.69 88 THR A N 1
ATOM 700 C CA . THR A 1 88 ? 6.624 -5.474 -9.010 1.00 92.69 88 THR A CA 1
ATOM 701 C C . THR A 1 88 ? 8.005 -4.925 -9.395 1.00 92.69 88 THR A C 1
ATOM 703 O O . THR A 1 88 ? 9.018 -5.302 -8.802 1.00 92.69 88 THR A O 1
ATOM 706 N N . TYR A 1 89 ? 8.060 -4.062 -10.414 1.00 93.06 89 TYR A N 1
ATOM 707 C CA . TYR A 1 89 ? 9.289 -3.377 -10.837 1.00 93.06 89 TYR A CA 1
ATOM 708 C C . TYR A 1 89 ? 9.490 -2.063 -10.078 1.00 93.06 89 TYR A C 1
ATOM 710 O O . TYR A 1 89 ? 10.582 -1.822 -9.561 1.00 93.06 89 TYR A O 1
ATOM 718 N N . TYR A 1 90 ? 8.431 -1.256 -9.972 1.00 93.94 90 TYR A N 1
ATOM 719 C CA . TYR A 1 90 ? 8.429 0.037 -9.296 1.00 93.94 90 TYR A CA 1
ATOM 720 C C . TYR A 1 90 ? 7.648 -0.049 -7.987 1.00 93.94 90 TYR A C 1
ATOM 722 O O . TYR A 1 90 ? 6.440 -0.291 -7.966 1.00 93.94 90 TYR A O 1
ATOM 730 N N . THR A 1 91 ? 8.336 0.128 -6.872 1.00 95.19 91 THR A N 1
ATOM 731 C CA . THR A 1 91 ? 7.754 -0.077 -5.545 1.00 95.19 91 THR A CA 1
ATOM 732 C C . THR A 1 91 ? 7.048 1.177 -5.056 1.00 95.19 91 THR A C 1
ATOM 734 O O . THR A 1 91 ? 7.552 2.286 -5.232 1.00 95.19 91 THR A O 1
ATOM 737 N N . LEU A 1 92 ? 5.883 1.008 -4.427 1.00 96.25 92 LEU A N 1
ATOM 738 C CA . LEU A 1 92 ? 5.137 2.089 -3.786 1.00 96.25 92 LEU A CA 1
ATOM 739 C C . LEU A 1 92 ? 5.167 1.920 -2.263 1.00 96.25 92 LEU A C 1
ATOM 741 O O . LEU A 1 92 ? 4.772 0.872 -1.748 1.00 96.25 92 LEU A O 1
ATOM 745 N N . TRP A 1 93 ? 5.601 2.951 -1.544 1.00 96.44 93 TRP A N 1
ATOM 746 C CA . TRP A 1 93 ? 5.734 2.952 -0.083 1.00 96.44 93 TRP A CA 1
ATOM 747 C C . TRP A 1 93 ? 5.200 4.262 0.522 1.00 96.44 93 TRP A C 1
ATOM 749 O O . TRP A 1 93 ? 5.057 5.274 -0.170 1.00 96.44 93 TRP A O 1
ATOM 759 N N . LEU A 1 94 ? 4.833 4.234 1.804 1.00 97.19 94 LEU A N 1
ATOM 760 C CA . LEU A 1 94 ? 4.268 5.383 2.513 1.00 97.19 94 LEU A CA 1
ATOM 761 C C . LEU A 1 94 ? 5.350 6.399 2.863 1.00 97.19 94 LEU A C 1
ATOM 763 O O . LEU A 1 94 ? 6.288 6.088 3.588 1.00 97.19 94 LEU A O 1
ATOM 767 N N . ASN A 1 95 ? 5.173 7.640 2.418 1.00 95.00 95 ASN A N 1
ATOM 768 C CA . ASN A 1 95 ? 6.060 8.734 2.783 1.00 95.00 95 ASN A CA 1
ATOM 769 C C . ASN A 1 95 ? 5.603 9.381 4.096 1.00 95.00 95 ASN A C 1
ATOM 771 O O . ASN A 1 95 ? 4.855 10.364 4.098 1.00 95.00 95 ASN A O 1
ATOM 775 N N . GLY A 1 96 ? 6.027 8.782 5.206 1.00 92.44 96 GLY A N 1
ATOM 776 C CA . GLY A 1 96 ? 5.719 9.222 6.562 1.00 92.44 96 GLY A CA 1
ATOM 777 C C . GLY A 1 96 ? 5.202 8.084 7.446 1.00 92.44 96 GLY A C 1
ATOM 778 O O . GLY A 1 96 ? 4.923 6.991 6.949 1.00 92.44 96 GLY A O 1
ATOM 779 N N . PRO A 1 97 ? 5.066 8.337 8.757 1.00 95.38 97 PRO A N 1
ATOM 780 C CA . PRO A 1 97 ? 4.599 7.330 9.700 1.00 95.38 97 PRO A CA 1
ATOM 781 C C . PRO A 1 97 ? 3.118 6.996 9.480 1.00 95.38 97 PRO A C 1
ATOM 783 O O . PRO A 1 97 ? 2.323 7.827 9.023 1.00 95.38 97 PRO A O 1
ATOM 786 N N . HIS A 1 98 ? 2.717 5.784 9.845 1.00 96.75 98 HIS A N 1
ATOM 787 C CA . HIS A 1 98 ? 1.309 5.437 9.995 1.00 96.75 98 HIS A CA 1
ATOM 788 C C . HIS A 1 98 ? 0.657 6.324 11.077 1.00 96.75 98 HIS A C 1
ATOM 790 O O . HIS A 1 98 ? 1.357 6.830 11.951 1.00 96.75 98 HIS A O 1
ATOM 796 N N . PRO A 1 99 ? -0.659 6.585 10.990 1.00 97.44 99 PRO A N 1
ATOM 797 C CA . PRO A 1 99 ? -1.389 7.302 12.038 1.00 97.44 99 PRO A CA 1
ATOM 798 C C . PRO A 1 99 ? -1.415 6.535 13.364 1.00 97.44 99 PRO A C 1
ATOM 800 O O . PRO A 1 99 ? -1.268 5.311 13.382 1.00 97.44 99 PRO A O 1
ATOM 803 N N . GLU A 1 100 ? -1.701 7.249 14.443 1.00 96.56 100 GLU A N 1
ATOM 804 C CA . GLU A 1 100 ? -2.156 6.676 15.709 1.00 96.56 100 GLU A CA 1
ATOM 805 C C . GLU A 1 100 ? -3.684 6.485 15.706 1.00 96.56 100 GLU A C 1
ATOM 807 O O . GLU A 1 100 ? -4.395 6.987 14.833 1.00 96.56 100 GLU A O 1
ATOM 812 N N . ILE A 1 101 ? -4.223 5.738 16.679 1.00 95.44 101 ILE A N 1
ATOM 813 C CA . ILE A 1 101 ? -5.679 5.481 16.773 1.00 95.44 101 ILE A CA 1
ATOM 814 C C . ILE A 1 101 ? -6.477 6.793 16.876 1.00 95.44 101 ILE A C 1
ATOM 816 O O . ILE A 1 101 ? -7.558 6.906 16.296 1.00 95.44 101 ILE A O 1
ATOM 820 N N . GLU A 1 102 ? -5.938 7.785 17.583 1.00 95.69 102 GLU A N 1
ATOM 821 C CA . GLU A 1 102 ? -6.570 9.090 17.803 1.00 95.69 102 GLU A CA 1
ATOM 822 C C . GLU A 1 102 ? -6.596 9.995 16.563 1.00 95.69 102 GLU A C 1
ATOM 824 O O . GLU A 1 102 ? -7.476 10.847 16.453 1.00 95.69 102 GLU A O 1
ATOM 829 N N . ASP A 1 103 ? -5.707 9.763 15.592 1.00 95.56 103 ASP A N 1
ATOM 830 C CA . ASP A 1 103 ? -5.650 10.548 14.352 1.00 95.56 103 ASP A CA 1
ATOM 831 C C . ASP A 1 103 ? -6.847 10.271 13.423 1.00 95.56 103 ASP A C 1
ATOM 833 O O . ASP A 1 103 ? -7.136 11.040 12.501 1.00 95.56 103 ASP A O 1
ATOM 837 N N . GLY A 1 104 ? -7.544 9.147 13.623 1.00 96.00 104 GLY A N 1
ATOM 838 C CA . GLY A 1 104 ? -8.639 8.722 12.761 1.00 96.00 104 GLY A CA 1
ATOM 839 C C . GLY A 1 104 ? -8.174 8.420 11.333 1.00 96.00 104 GLY A C 1
ATOM 840 O O . GLY A 1 104 ? -7.195 7.706 11.112 1.00 96.00 104 GLY A O 1
ATOM 841 N N . VAL A 1 105 ? -8.926 8.901 10.337 1.00 97.19 105 VAL A N 1
ATOM 842 C CA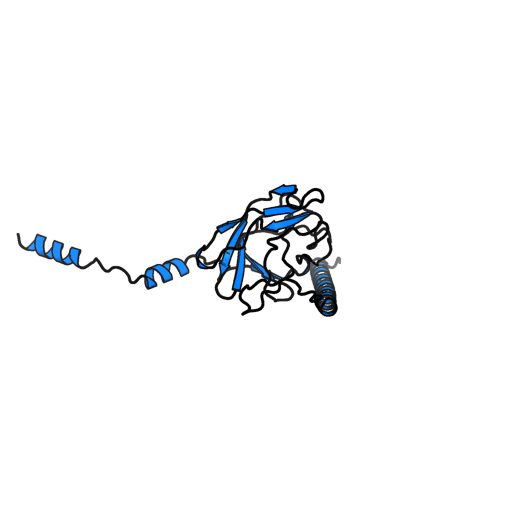 . VAL A 1 105 ? -8.565 8.713 8.926 1.00 97.19 105 VAL A CA 1
ATOM 843 C C . VAL A 1 105 ? -7.662 9.850 8.465 1.00 97.19 105 VAL A C 1
ATOM 845 O O . VAL A 1 105 ? -8.120 10.984 8.330 1.00 97.19 105 VAL A O 1
ATOM 848 N N . VAL A 1 106 ? -6.418 9.527 8.111 1.00 97.75 106 VAL A N 1
ATOM 849 C CA . VAL A 1 106 ? -5.453 10.500 7.585 1.00 97.75 106 VAL A CA 1
ATOM 850 C C . VAL A 1 106 ? -5.080 10.201 6.141 1.00 97.75 106 VAL A C 1
ATOM 852 O O . VAL A 1 106 ? -5.037 9.050 5.707 1.00 97.75 106 VAL A O 1
ATOM 855 N N . THR A 1 107 ? -4.758 11.250 5.392 1.00 98.12 107 THR A N 1
ATOM 856 C CA . THR A 1 107 ? -4.216 11.132 4.037 1.00 98.12 107 THR A CA 1
ATOM 857 C C . THR A 1 107 ? -2.692 11.101 4.096 1.00 98.12 107 THR A C 1
ATOM 859 O O . THR A 1 107 ? -2.069 12.000 4.664 1.00 98.12 107 THR A O 1
ATOM 862 N N . ARG A 1 108 ? -2.072 10.093 3.478 1.00 97.69 108 ARG A N 1
ATOM 863 C CA . ARG A 1 108 ? -0.614 9.969 3.373 1.00 97.69 108 ARG A CA 1
ATOM 864 C C . ARG A 1 108 ? -0.161 9.993 1.920 1.00 97.69 108 ARG A C 1
ATOM 866 O O . ARG A 1 108 ? -0.806 9.444 1.027 1.00 97.69 108 ARG A O 1
ATOM 873 N N . GLN A 1 109 ? 0.977 10.641 1.696 1.00 97.31 109 GLN A N 1
ATOM 874 C CA . GLN A 1 109 ? 1.644 10.637 0.400 1.00 97.31 109 GLN A CA 1
ATOM 875 C C . GLN A 1 109 ? 2.303 9.278 0.161 1.00 97.31 109 GLN A C 1
ATOM 877 O O . GLN A 1 109 ? 2.815 8.653 1.089 1.00 97.31 109 GLN A O 1
ATOM 882 N N . VAL A 1 110 ? 2.315 8.843 -1.096 1.00 97.38 110 VAL A N 1
ATOM 883 C CA . VAL A 1 110 ? 2.942 7.586 -1.511 1.00 97.38 110 VAL A CA 1
ATOM 884 C C . VAL A 1 110 ? 4.101 7.906 -2.443 1.00 97.38 110 VAL A C 1
ATOM 886 O O . VAL A 1 110 ? 3.924 8.571 -3.466 1.00 97.38 110 VAL A O 1
ATOM 889 N N . CYS A 1 111 ? 5.284 7.425 -2.082 1.00 96.50 111 CYS A N 1
ATOM 890 C CA . CYS A 1 111 ? 6.492 7.544 -2.884 1.00 96.50 111 CYS A CA 1
ATOM 891 C C . CYS A 1 111 ? 6.677 6.305 -3.755 1.00 96.50 111 CYS A C 1
ATOM 893 O O . CYS A 1 111 ? 6.431 5.180 -3.317 1.00 96.50 111 CYS A O 1
ATOM 895 N N . GLY A 1 112 ? 7.123 6.529 -4.987 1.00 95.62 112 GLY A N 1
ATOM 896 C CA . GLY A 1 112 ? 7.485 5.492 -5.936 1.00 95.62 112 GLY A CA 1
ATOM 897 C C . GLY A 1 112 ? 8.989 5.438 -6.178 1.00 95.62 112 GLY A C 1
ATOM 898 O O . GLY A 1 112 ? 9.592 6.462 -6.508 1.00 95.62 112 GLY A O 1
ATOM 899 N N . ASN A 1 113 ? 9.586 4.252 -6.056 1.00 95.31 113 ASN A N 1
ATOM 900 C CA . ASN A 1 113 ? 10.983 4.013 -6.421 1.00 95.31 113 ASN A CA 1
ATOM 901 C C . ASN A 1 113 ? 11.063 3.363 -7.810 1.00 95.31 113 ASN A C 1
ATOM 903 O O . ASN A 1 113 ? 10.480 2.304 -8.050 1.00 95.31 113 ASN A O 1
ATOM 907 N N . SER A 1 114 ? 11.805 3.998 -8.717 1.00 92.88 114 SER A N 1
ATOM 908 C CA . SER A 1 114 ? 12.069 3.522 -10.083 1.00 92.88 114 SER A CA 1
ATOM 909 C C . SER A 1 114 ? 13.558 3.290 -10.383 1.00 92.88 114 SER A C 1
ATOM 911 O O . SER A 1 114 ? 13.900 2.950 -11.513 1.00 92.88 114 SER A O 1
ATOM 913 N N . GLY A 1 115 ? 14.436 3.427 -9.378 1.00 87.81 115 GLY A N 1
ATOM 914 C CA . GLY A 1 115 ? 15.860 3.073 -9.450 1.00 87.81 115 GLY A CA 1
ATOM 915 C C . GLY A 1 115 ? 16.832 4.244 -9.289 1.00 87.81 115 GLY A C 1
ATOM 916 O O . GLY A 1 115 ? 17.968 4.015 -8.889 1.00 87.81 115 GLY A O 1
ATOM 917 N N . ASN A 1 116 ? 16.400 5.483 -9.550 1.00 81.00 116 ASN A N 1
ATOM 918 C CA . ASN A 1 116 ? 17.261 6.672 -9.424 1.00 81.00 116 ASN A CA 1
ATOM 919 C C . ASN A 1 116 ? 17.266 7.264 -8.008 1.00 81.00 116 ASN A C 1
ATOM 921 O O . ASN A 1 116 ? 18.308 7.669 -7.506 1.00 81.00 116 ASN A O 1
ATOM 925 N N . ASP A 1 117 ? 16.090 7.339 -7.390 1.00 90.31 117 ASP A N 1
ATOM 926 C CA . ASP A 1 117 ? 15.881 7.830 -6.030 1.00 90.31 117 ASP A CA 1
ATOM 927 C C . ASP A 1 117 ? 14.741 7.028 -5.394 1.00 90.31 117 ASP A C 1
ATOM 929 O O . ASP A 1 117 ? 13.817 6.566 -6.074 1.00 90.31 117 ASP A O 1
ATOM 933 N N . CYS A 1 118 ? 14.798 6.890 -4.076 1.00 90.12 118 CYS A N 1
ATOM 934 C CA . CYS A 1 118 ? 13.805 6.215 -3.259 1.00 90.12 118 CYS A CA 1
ATOM 935 C C . CYS A 1 118 ? 12.396 6.801 -3.414 1.00 90.12 118 CYS A C 1
ATOM 937 O O . CYS A 1 118 ? 11.416 6.057 -3.353 1.00 90.12 118 CYS A O 1
ATOM 939 N N . CYS A 1 119 ? 12.284 8.113 -3.636 1.00 94.25 119 CYS A N 1
ATOM 940 C CA . CYS A 1 119 ? 11.030 8.779 -3.983 1.00 94.25 119 CYS A CA 1
ATOM 941 C C . CYS A 1 119 ? 11.143 9.468 -5.348 1.00 94.25 119 CYS A C 1
ATOM 943 O O . CYS A 1 119 ? 10.926 10.671 -5.477 1.00 94.25 119 CYS A O 1
ATOM 945 N N . ASN A 1 120 ? 11.496 8.699 -6.381 1.00 93.81 120 ASN A N 1
ATOM 946 C CA . ASN A 1 120 ? 11.653 9.229 -7.733 1.00 93.81 120 ASN A CA 1
ATOM 947 C C . ASN A 1 120 ? 10.382 9.910 -8.270 1.00 93.81 120 ASN A C 1
ATOM 949 O O . ASN A 1 120 ? 10.477 10.884 -9.014 1.00 93.81 120 ASN A O 1
ATOM 953 N N . PHE A 1 121 ? 9.200 9.419 -7.892 1.00 92.56 121 PHE A N 1
ATOM 954 C CA . PHE A 1 121 ? 7.926 10.045 -8.237 1.00 92.56 121 PHE A CA 1
ATOM 955 C C . PHE A 1 121 ? 6.913 9.931 -7.096 1.00 92.56 121 PHE A C 1
ATOM 957 O O . PHE A 1 121 ? 7.029 9.083 -6.209 1.00 92.56 121 PHE A O 1
ATOM 964 N N . LYS A 1 122 ? 5.888 10.785 -7.137 1.00 94.19 122 LYS A N 1
ATOM 965 C CA . LYS A 1 122 ? 4.748 10.735 -6.215 1.00 94.19 122 LYS A CA 1
ATOM 966 C C . LYS A 1 122 ? 3.591 10.003 -6.886 1.00 94.19 122 LYS A C 1
ATOM 968 O O . LYS A 1 122 ? 3.235 10.323 -8.018 1.00 94.19 122 LYS A O 1
ATOM 973 N N . SER A 1 123 ? 3.028 9.018 -6.196 1.00 93.88 123 SER A N 1
ATOM 974 C CA . SER A 1 123 ? 1.770 8.386 -6.598 1.00 93.88 123 SER A CA 1
ATOM 975 C C . SER A 1 123 ? 0.581 9.163 -6.026 1.00 93.88 123 SER A C 1
ATOM 977 O O . SER A 1 123 ? 0.757 10.112 -5.257 1.00 93.88 123 SER A O 1
ATOM 979 N N . ASN A 1 124 ? -0.635 8.749 -6.381 1.00 94.00 124 ASN A N 1
ATOM 980 C CA . ASN A 1 124 ? -1.837 9.280 -5.753 1.00 94.00 124 ASN A CA 1
ATOM 981 C C . ASN A 1 124 ? -1.763 9.057 -4.231 1.00 94.00 124 ASN A C 1
ATOM 983 O O . ASN A 1 124 ? -1.420 7.948 -3.798 1.00 94.00 124 ASN A O 1
ATOM 987 N N . PRO A 1 125 ? -2.059 10.083 -3.415 1.00 96.44 125 PRO A N 1
ATOM 988 C CA . PRO A 1 125 ? -2.121 9.907 -1.976 1.00 96.44 125 PRO A CA 1
ATOM 989 C C . PRO A 1 125 ? -3.249 8.945 -1.610 1.00 96.44 125 PRO A C 1
ATOM 991 O O . PRO A 1 125 ? -4.277 8.893 -2.282 1.00 96.44 125 PRO A O 1
ATOM 994 N N . ILE A 1 126 ? -3.051 8.206 -0.527 1.00 97.94 126 ILE A N 1
ATOM 995 C CA . ILE A 1 126 ? -4.011 7.219 -0.026 1.00 97.94 126 ILE A CA 1
ATOM 996 C C . ILE A 1 126 ? -4.518 7.637 1.346 1.00 97.94 126 ILE A C 1
ATOM 998 O O . ILE A 1 126 ? -3.851 8.400 2.054 1.00 97.94 126 ILE A O 1
ATOM 1002 N N . ARG A 1 127 ? -5.677 7.116 1.746 1.00 98.25 127 ARG A N 1
ATOM 1003 C CA . ARG A 1 127 ? -6.170 7.273 3.118 1.00 98.25 127 ARG A CA 1
ATOM 1004 C C . ARG A 1 127 ? -5.802 6.043 3.937 1.00 98.25 127 ARG A C 1
ATOM 1006 O O . ARG A 1 127 ? -5.844 4.919 3.445 1.00 98.25 127 ARG A O 1
ATOM 1013 N N . VAL A 1 128 ? -5.409 6.264 5.182 1.00 98.44 128 VAL A N 1
ATOM 1014 C CA . VAL A 1 128 ? -5.019 5.222 6.132 1.00 98.44 128 VAL A CA 1
ATOM 1015 C C . VAL A 1 128 ? -5.641 5.526 7.488 1.00 98.44 128 VAL A C 1
ATOM 1017 O O . VAL A 1 128 ? -5.730 6.686 7.891 1.00 98.44 128 VAL A O 1
ATOM 1020 N N . LYS A 1 129 ? -6.086 4.479 8.180 1.00 97.88 129 LYS A N 1
ATOM 1021 C CA . LYS A 1 129 ? -6.627 4.555 9.538 1.00 97.88 129 LYS A CA 1
ATOM 1022 C C . LYS A 1 129 ? -5.981 3.479 10.403 1.00 97.88 129 LYS A C 1
ATOM 1024 O O . LYS A 1 129 ? -5.840 2.335 9.963 1.00 97.88 129 LYS A O 1
ATOM 1029 N N . ALA A 1 130 ? -5.594 3.852 11.619 1.00 97.69 130 ALA A N 1
ATOM 1030 C CA . ALA A 1 130 ? -5.189 2.912 12.655 1.00 97.69 130 ALA A CA 1
ATOM 1031 C C . ALA A 1 130 ? -6.428 2.335 13.347 1.00 97.69 130 ALA A C 1
ATOM 1033 O O . ALA A 1 130 ? -7.361 3.068 13.680 1.00 97.69 130 ALA A O 1
ATOM 1034 N N . CYS A 1 131 ? -6.439 1.023 13.562 1.00 97.06 131 CYS A N 1
ATOM 1035 C CA . CYS A 1 131 ? -7.576 0.323 14.141 1.00 97.06 131 CYS A CA 1
ATOM 1036 C C . CYS A 1 131 ? -7.228 -0.317 15.491 1.00 97.06 131 CYS A C 1
ATOM 1038 O O . CYS A 1 131 ? -6.093 -0.770 15.692 1.00 97.06 131 CYS A O 1
ATOM 1040 N N . PRO A 1 132 ? -8.207 -0.427 16.411 1.00 94.94 132 PRO A N 1
ATOM 1041 C CA . PRO A 1 132 ? -8.044 -1.216 17.627 1.00 94.94 132 PRO A CA 1
ATOM 1042 C C . PRO A 1 132 ? -7.601 -2.644 17.287 1.00 94.94 132 PRO A C 1
ATOM 1044 O O . PRO A 1 132 ? -8.154 -3.263 16.383 1.00 94.94 132 PRO A O 1
ATOM 1047 N N . GLY A 1 133 ? -6.612 -3.180 18.005 1.00 91.50 133 GLY A N 1
ATOM 1048 C CA . GLY A 1 133 ? -6.029 -4.497 17.705 1.00 91.50 133 GLY A CA 1
ATOM 1049 C C . GLY A 1 133 ? -4.742 -4.461 16.874 1.00 91.50 133 GLY A C 1
ATOM 1050 O O . GLY A 1 133 ? -4.336 -5.502 16.358 1.00 91.50 133 GLY A O 1
ATOM 1051 N N . ASN A 1 134 ? -4.093 -3.293 16.779 1.00 91.62 134 ASN A N 1
ATOM 1052 C CA . ASN A 1 134 ? -2.765 -3.106 16.183 1.00 91.62 134 ASN A CA 1
ATOM 1053 C C . ASN A 1 134 ? -2.702 -3.566 14.717 1.00 91.62 134 ASN A C 1
ATOM 1055 O O . ASN A 1 134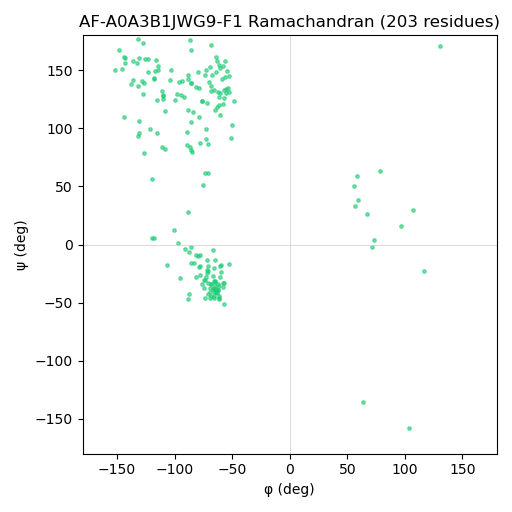 ? -1.971 -4.487 14.347 1.00 91.62 134 ASN A O 1
ATOM 1059 N N . TYR A 1 135 ? -3.554 -2.960 13.894 1.00 95.38 135 TYR A N 1
ATOM 1060 C CA . TYR A 1 135 ? -3.515 -3.100 12.446 1.00 95.38 135 TYR A CA 1
ATOM 1061 C C . TYR A 1 135 ? -4.004 -1.817 11.781 1.00 95.38 135 TYR A C 1
ATOM 1063 O O . TYR A 1 135 ? -4.592 -0.940 12.417 1.00 95.38 135 TYR A O 1
ATOM 1071 N N . TYR A 1 136 ? -3.772 -1.740 10.477 1.00 97.75 136 TYR A N 1
ATOM 1072 C CA . TYR A 1 136 ? -4.136 -0.599 9.656 1.00 97.75 136 TYR A CA 1
ATOM 1073 C C . TYR A 1 136 ? -5.040 -1.036 8.518 1.00 97.75 136 TYR A C 1
ATOM 1075 O O . TYR A 1 136 ? -4.915 -2.148 7.992 1.00 97.75 136 TYR A O 1
ATOM 1083 N N . VAL A 1 137 ? -5.924 -0.127 8.133 1.00 98.12 137 VAL A N 1
ATOM 1084 C CA . VAL A 1 137 ? -6.736 -0.243 6.927 1.00 98.12 137 VAL A CA 1
ATOM 1085 C C . VAL A 1 137 ? -6.398 0.901 5.986 1.00 98.12 137 VAL A C 1
ATOM 1087 O O . VAL A 1 137 ? -6.120 2.022 6.421 1.00 98.12 137 VAL A O 1
ATOM 1090 N N . TYR A 1 138 ? -6.400 0.598 4.695 1.00 98.25 138 TYR A N 1
ATOM 1091 C CA . TYR A 1 138 ? -5.952 1.495 3.641 1.00 98.25 138 TYR A CA 1
ATOM 1092 C C . TYR A 1 138 ? -7.028 1.620 2.571 1.00 98.25 138 TYR A C 1
ATOM 1094 O O . TYR A 1 138 ? -7.493 0.616 2.035 1.00 98.25 138 TYR A O 1
ATOM 1102 N N . GLU A 1 139 ? -7.378 2.845 2.217 1.00 97.69 139 GLU A N 1
ATOM 1103 C CA . GLU A 1 139 ? -8.125 3.143 1.001 1.00 97.69 139 GLU A CA 1
ATOM 1104 C C . GLU A 1 139 ? -7.099 3.363 -0.116 1.00 97.69 139 GLU A C 1
ATOM 1106 O O . GLU A 1 139 ? -6.595 4.469 -0.337 1.00 97.69 139 GLU A O 1
ATOM 1111 N N . LEU A 1 140 ? -6.694 2.252 -0.732 1.00 96.62 140 LEU A N 1
ATOM 1112 C CA . LEU A 1 140 ? -5.697 2.220 -1.800 1.00 96.62 140 LEU A CA 1
ATOM 1113 C C . LEU A 1 140 ? -6.334 2.626 -3.128 1.00 96.62 140 LEU A C 1
ATOM 1115 O O . LEU A 1 140 ? -7.502 2.343 -3.382 1.00 96.62 140 LEU A O 1
ATOM 1119 N N . LEU A 1 141 ? -5.545 3.264 -3.989 1.00 95.00 141 LEU A N 1
ATOM 1120 C CA . LEU A 1 141 ? -5.987 3.718 -5.304 1.00 95.00 141 LEU A CA 1
ATOM 1121 C C . LEU A 1 141 ? -5.237 2.965 -6.397 1.00 95.00 141 LEU A C 1
ATOM 1123 O O . LEU A 1 141 ? -4.099 2.544 -6.209 1.00 95.00 141 LEU A O 1
ATOM 1127 N N . SER A 1 142 ? -5.847 2.843 -7.574 1.00 92.94 142 SER A N 1
ATOM 1128 C CA . SER A 1 142 ? -5.155 2.257 -8.721 1.00 92.94 142 SER A CA 1
ATOM 1129 C C . SER A 1 142 ? -3.865 3.028 -9.031 1.00 92.94 142 SER A C 1
ATOM 1131 O O . SER A 1 142 ? -3.924 4.243 -9.261 1.00 92.94 142 SER A O 1
ATOM 1133 N N . PRO A 1 143 ? -2.705 2.348 -9.113 1.00 89.88 143 PRO A N 1
ATOM 1134 C CA . PRO A 1 143 ? -1.483 2.964 -9.606 1.00 89.88 143 PRO A CA 1
ATOM 1135 C C . PRO A 1 143 ? -1.627 3.441 -11.055 1.00 89.88 143 PRO A C 1
ATOM 1137 O O . PRO A 1 143 ? -2.405 2.896 -11.843 1.00 89.88 143 PRO A O 1
ATOM 1140 N N . MET A 1 144 ? -0.825 4.441 -11.428 1.00 86.19 144 MET A N 1
ATOM 1141 C CA . MET A 1 144 ? -0.853 5.035 -12.772 1.00 86.19 144 MET A CA 1
ATOM 1142 C C . MET A 1 144 ? -0.398 4.053 -13.862 1.00 86.19 144 MET A C 1
ATOM 1144 O O . MET A 1 144 ? -0.877 4.096 -14.998 1.00 86.19 144 MET A O 1
ATOM 1148 N N . THR A 1 145 ? 0.517 3.138 -13.536 1.00 86.50 145 THR A N 1
ATOM 1149 C CA . THR A 1 145 ? 1.070 2.170 -14.493 1.00 86.50 145 THR A CA 1
ATOM 1150 C C . THR A 1 145 ? 1.031 0.751 -13.943 1.00 86.50 145 THR A C 1
ATOM 1152 O O . THR A 1 145 ? 0.919 0.535 -12.740 1.00 86.50 145 THR A O 1
ATOM 1155 N N . CYS A 1 146 ? 1.118 -0.222 -14.848 1.00 86.12 146 CYS A N 1
ATOM 1156 C CA . CYS A 1 146 ? 0.998 -1.639 -14.527 1.00 86.12 146 CYS A CA 1
ATOM 1157 C C . CYS A 1 146 ? 2.217 -2.191 -13.771 1.00 86.12 146 CYS A C 1
ATOM 1159 O O . CYS A 1 146 ? 2.101 -3.124 -12.998 1.00 86.12 146 CYS A O 1
ATOM 1161 N N . ASN A 1 147 ? 3.386 -1.575 -13.919 1.00 87.38 147 ASN A N 1
ATOM 1162 C CA . ASN A 1 147 ? 4.624 -2.047 -13.298 1.00 87.38 147 ASN A CA 1
ATOM 1163 C C . ASN A 1 147 ? 4.832 -1.484 -11.880 1.00 87.38 147 ASN A C 1
ATOM 1165 O O . ASN A 1 147 ? 5.975 -1.309 -11.462 1.00 87.38 147 ASN A O 1
ATOM 1169 N N . MET A 1 148 ? 3.741 -1.161 -11.175 1.00 92.00 148 MET A N 1
ATOM 1170 C CA . MET A 1 148 ? 3.733 -0.542 -9.848 1.00 92.00 148 MET A CA 1
ATOM 1171 C C . MET A 1 148 ? 2.854 -1.333 -8.880 1.00 92.00 148 MET A C 1
ATOM 1173 O O . MET A 1 148 ? 1.768 -1.770 -9.260 1.00 92.00 148 MET A O 1
ATOM 1177 N N . ALA A 1 149 ? 3.295 -1.473 -7.629 1.00 94.19 149 ALA A N 1
ATOM 1178 C CA . ALA A 1 149 ? 2.516 -2.116 -6.573 1.00 94.19 149 ALA A CA 1
ATOM 1179 C C . ALA A 1 149 ? 2.852 -1.582 -5.176 1.00 94.19 149 ALA A C 1
ATOM 1181 O O . ALA A 1 149 ? 3.989 -1.185 -4.899 1.00 94.19 149 ALA A O 1
ATOM 1182 N N . TYR A 1 150 ? 1.856 -1.615 -4.290 1.00 95.50 150 TYR A N 1
ATOM 1183 C CA . TYR A 1 150 ? 2.007 -1.241 -2.882 1.00 95.50 150 TYR A CA 1
ATOM 1184 C C . TYR A 1 150 ? 2.802 -2.289 -2.099 1.00 95.50 150 TYR A C 1
ATOM 1186 O O . TYR A 1 150 ? 2.410 -3.457 -2.025 1.00 95.50 150 TYR A O 1
ATOM 1194 N N . CYS A 1 151 ? 3.906 -1.843 -1.502 1.00 95.56 151 CYS A N 1
ATOM 1195 C CA . CYS A 1 151 ? 4.820 -2.650 -0.707 1.00 95.56 151 CYS A CA 1
ATOM 1196 C C . CYS A 1 151 ? 4.426 -2.711 0.764 1.00 95.56 151 CYS A C 1
ATOM 1198 O O . CYS A 1 151 ? 4.080 -1.697 1.374 1.00 95.56 151 CYS A O 1
ATOM 1200 N N . THR A 1 152 ? 4.623 -3.879 1.368 1.00 95.69 152 THR A N 1
ATOM 1201 C CA . THR A 1 152 ? 4.563 -4.070 2.818 1.00 95.69 152 THR A CA 1
ATOM 1202 C C . THR A 1 152 ? 5.960 -4.186 3.423 1.00 95.69 152 THR A C 1
ATOM 1204 O O . THR A 1 152 ? 6.902 -4.653 2.776 1.00 95.69 152 THR A O 1
ATOM 1207 N N . GLY A 1 153 ? 6.109 -3.752 4.676 1.00 89.56 153 GLY A N 1
ATOM 1208 C CA . GLY A 1 153 ? 7.372 -3.866 5.410 1.00 89.56 153 GLY A CA 1
ATOM 1209 C C . GLY A 1 153 ? 7.737 -5.317 5.748 1.00 89.56 153 GLY A C 1
ATOM 1210 O O . GLY A 1 153 ? 6.930 -6.222 5.583 1.00 89.56 153 GLY A O 1
ATOM 1211 N N . ALA A 1 154 ? 8.947 -5.545 6.265 1.00 69.19 154 ALA A N 1
ATOM 1212 C CA . ALA A 1 154 ? 9.372 -6.862 6.767 1.00 69.19 154 ALA A CA 1
ATOM 1213 C C . ALA A 1 154 ? 8.842 -7.165 8.184 1.00 69.19 154 ALA A C 1
ATOM 1215 O O . ALA A 1 154 ? 9.001 -8.274 8.698 1.00 69.19 154 ALA A O 1
ATOM 1216 N N . GLU A 1 155 ? 8.267 -6.161 8.845 1.00 61.66 155 GLU A N 1
ATOM 1217 C CA . GLU A 1 155 ? 7.908 -6.215 10.253 1.00 61.66 155 GLU A CA 1
ATOM 1218 C C . GLU A 1 155 ? 6.521 -6.835 10.429 1.00 61.66 155 GLU A C 1
ATOM 1220 O O . GLU A 1 155 ? 5.488 -6.220 10.157 1.00 61.66 155 GLU A O 1
ATOM 1225 N N . LYS A 1 156 ? 6.512 -8.086 10.895 1.00 58.25 156 LYS A N 1
ATOM 1226 C CA . LYS A 1 156 ? 5.322 -8.726 11.454 1.00 58.25 156 LYS A CA 1
ATOM 1227 C C . LYS A 1 156 ? 4.942 -7.921 12.695 1.00 58.25 156 LYS A C 1
ATOM 1229 O O . LYS A 1 156 ? 5.738 -7.852 13.631 1.00 58.25 156 LYS A O 1
ATOM 1234 N N . GLN A 1 157 ? 3.756 -7.317 12.715 1.00 51.12 157 GLN A N 1
ATOM 1235 C CA . GLN A 1 157 ? 3.280 -6.658 13.928 1.00 51.12 157 GLN A CA 1
ATOM 1236 C C . GLN A 1 157 ? 2.891 -7.731 14.947 1.00 51.12 157 GLN A C 1
ATOM 1238 O O . GLN A 1 157 ? 1.775 -8.247 14.949 1.00 51.12 157 GLN A O 1
ATOM 1243 N N . THR A 1 158 ? 3.847 -8.127 15.786 1.00 44.53 158 THR A N 1
ATOM 1244 C CA . THR A 1 158 ? 3.567 -8.948 16.965 1.00 44.53 158 THR A CA 1
ATOM 1245 C C . THR A 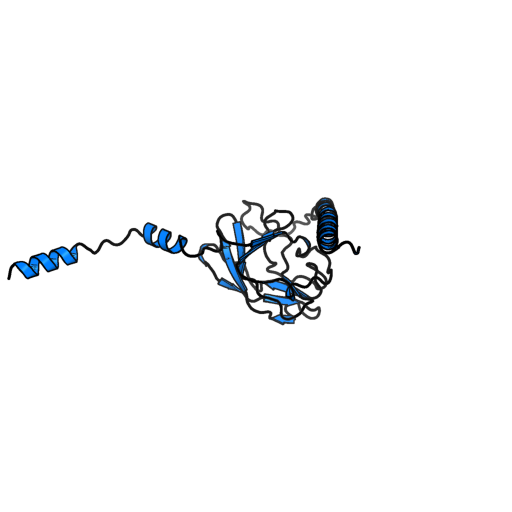1 158 ? 2.724 -8.128 17.945 1.00 44.53 158 THR A C 1
ATOM 1247 O O . THR A 1 158 ? 3.080 -6.978 18.214 1.00 44.53 158 THR A O 1
ATOM 1250 N N . PRO A 1 159 ? 1.632 -8.668 18.511 1.00 37.78 159 PRO A N 1
ATOM 1251 C CA . PRO A 1 159 ? 0.903 -7.976 19.565 1.00 37.78 159 PRO A CA 1
ATOM 1252 C C . PRO A 1 159 ? 1.813 -7.855 20.798 1.00 37.78 159 PRO A C 1
ATOM 1254 O O . PRO A 1 159 ? 2.200 -8.872 21.368 1.00 37.78 159 PRO A O 1
ATOM 1257 N N . GLY A 1 160 ? 2.172 -6.631 21.200 1.00 42.62 160 GLY A N 1
ATOM 1258 C CA . GLY A 1 160 ? 2.735 -6.370 22.533 1.00 42.62 160 GLY A CA 1
ATOM 1259 C C . GLY A 1 160 ? 4.232 -6.061 22.655 1.00 42.62 160 GLY A C 1
ATOM 1260 O O . GLY A 1 160 ? 4.797 -6.333 23.709 1.00 42.62 160 GLY A O 1
ATOM 1261 N N . ALA A 1 161 ? 4.889 -5.467 21.656 1.00 39.09 161 ALA A N 1
ATOM 1262 C CA . ALA A 1 161 ? 6.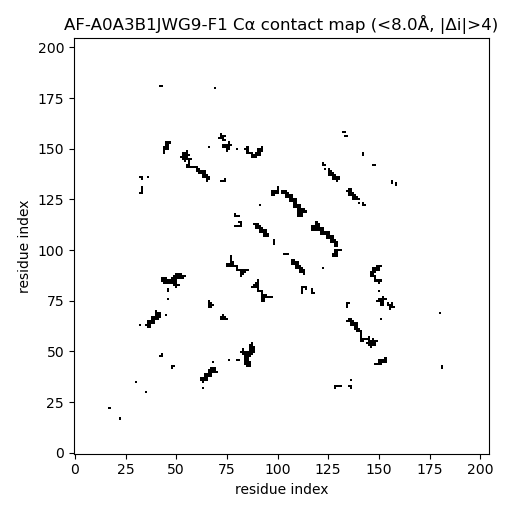206 -4.855 21.867 1.00 39.09 161 ALA A CA 1
ATOM 1263 C C . ALA A 1 161 ? 6.155 -3.372 21.491 1.00 39.09 161 ALA A C 1
ATOM 1265 O O . ALA A 1 161 ? 6.197 -3.016 20.316 1.00 39.09 161 ALA A O 1
ATOM 1266 N N . GLY A 1 162 ? 6.016 -2.522 22.510 1.00 37.69 162 GLY A N 1
ATOM 1267 C CA . GLY A 1 162 ? 6.192 -1.083 22.380 1.00 37.69 162 GLY A CA 1
ATOM 1268 C C . GLY A 1 162 ? 7.574 -0.757 21.820 1.00 37.69 162 GLY A C 1
ATOM 1269 O O . GLY A 1 162 ? 8.562 -1.436 22.102 1.00 37.69 162 GLY A O 1
ATOM 1270 N N . LEU A 1 163 ? 7.617 0.284 20.998 1.00 47.69 163 LEU A N 1
ATOM 1271 C CA . LEU A 1 163 ? 8.834 0.831 20.429 1.00 47.69 163 LEU A CA 1
ATOM 1272 C C . LEU A 1 163 ? 9.759 1.314 21.554 1.00 47.69 163 LEU A C 1
ATOM 1274 O O . LEU A 1 163 ? 9.501 2.327 22.198 1.00 47.69 163 LEU A O 1
ATOM 1278 N N . GLN A 1 164 ? 10.877 0.623 21.739 1.00 34.41 164 GLN A N 1
ATOM 1279 C CA . GLN A 1 164 ? 12.115 1.248 22.179 1.00 34.41 164 GLN A CA 1
ATOM 1280 C C . GLN A 1 164 ? 13.210 0.760 21.246 1.00 34.41 164 GLN A C 1
ATOM 1282 O O . GLN A 1 164 ? 13.591 -0.410 21.242 1.00 34.41 164 GLN A O 1
ATOM 1287 N N . GLY A 1 165 ? 13.636 1.674 20.377 1.00 45.78 165 GLY A N 1
ATOM 1288 C CA . GLY A 1 165 ? 14.807 1.473 19.555 1.00 45.78 165 GLY A CA 1
ATOM 1289 C C . GLY A 1 165 ? 16.019 1.305 20.455 1.00 45.78 165 GLY A C 1
ATOM 1290 O O . GLY A 1 165 ? 16.303 2.166 21.282 1.00 45.78 165 GLY A O 1
ATOM 1291 N N . ASP A 1 166 ? 16.749 0.221 20.243 1.00 35.03 166 ASP A N 1
ATOM 1292 C CA . ASP A 1 166 ? 18.181 0.232 20.463 1.00 35.03 166 ASP A CA 1
ATOM 1293 C C . ASP A 1 166 ? 18.858 -0.513 19.313 1.00 35.03 166 ASP A C 1
ATOM 1295 O O . ASP A 1 166 ? 18.359 -1.514 18.781 1.00 35.03 166 ASP A O 1
ATOM 1299 N N . GLY A 1 167 ? 19.964 0.058 18.856 1.00 46.97 167 GLY A N 1
ATOM 1300 C CA . GLY A 1 167 ? 20.721 -0.436 17.724 1.00 46.97 167 GLY A CA 1
ATOM 1301 C C . GLY A 1 167 ? 21.293 -1.829 17.985 1.00 46.97 167 GLY A C 1
ATOM 1302 O O . GLY A 1 167 ? 21.568 -2.225 19.111 1.00 46.97 167 GLY A O 1
ATOM 1303 N N . ARG A 1 168 ? 21.584 -2.534 16.884 1.00 46.94 168 ARG A N 1
ATOM 1304 C CA . ARG A 1 168 ? 22.279 -3.839 16.820 1.00 46.94 168 ARG A CA 1
ATOM 1305 C C . ARG A 1 168 ? 21.425 -5.062 17.169 1.00 46.94 168 ARG A C 1
ATOM 1307 O O . ARG A 1 168 ? 21.763 -5.869 18.026 1.00 46.94 168 ARG A O 1
ATOM 1314 N N . GLY A 1 169 ? 20.397 -5.301 16.363 1.00 33.75 169 GLY A N 1
ATOM 1315 C CA . GLY A 1 169 ? 19.778 -6.617 16.227 1.00 33.75 169 GLY A CA 1
ATOM 1316 C C . GLY A 1 169 ? 20.064 -7.216 14.856 1.00 33.75 169 GLY A C 1
ATOM 1317 O O . GLY A 1 169 ? 19.222 -7.130 13.972 1.00 33.75 169 GLY A O 1
ATOM 1318 N N . ASN A 1 170 ? 21.219 -7.860 14.664 1.00 34.59 170 ASN A N 1
ATOM 1319 C CA . ASN A 1 170 ? 21.460 -8.718 13.497 1.00 34.59 170 ASN A CA 1
ATOM 1320 C C . ASN A 1 170 ? 20.660 -10.025 13.664 1.00 34.59 170 ASN A C 1
ATOM 1322 O O . ASN A 1 170 ? 21.214 -11.112 13.824 1.00 34.59 170 ASN A O 1
ATOM 1326 N N . ARG A 1 171 ? 19.330 -9.915 13.731 1.00 41.62 171 ARG A N 1
ATOM 1327 C CA . ARG A 1 171 ? 18.432 -11.062 13.795 1.00 41.62 171 ARG A CA 1
ATOM 1328 C C . ARG A 1 171 ? 18.118 -11.417 12.351 1.00 41.62 171 ARG A C 1
ATOM 1330 O O . ARG A 1 171 ? 17.293 -10.777 11.708 1.00 41.62 171 ARG A O 1
ATOM 1337 N N . ARG A 1 172 ? 18.850 -12.403 11.822 1.00 36.88 172 ARG A N 1
ATOM 1338 C CA . ARG A 1 172 ? 18.566 -12.978 10.504 1.00 36.88 172 ARG A CA 1
ATOM 1339 C C . ARG A 1 172 ? 17.066 -13.298 10.463 1.00 36.88 172 ARG A C 1
ATOM 1341 O O . ARG A 1 172 ? 16.611 -14.035 11.344 1.00 36.88 172 ARG A O 1
ATOM 1348 N N . PRO A 1 173 ? 16.300 -12.767 9.493 1.00 46.19 173 PRO A N 1
ATOM 1349 C CA . PRO A 1 173 ? 14.934 -13.216 9.284 1.00 46.19 173 PRO A CA 1
ATOM 1350 C C . PRO A 1 173 ? 14.971 -14.733 9.145 1.00 46.19 173 PRO A C 1
ATOM 1352 O O . PRO A 1 173 ? 15.937 -15.283 8.601 1.00 46.19 173 PRO A O 1
ATOM 1355 N N . ASN A 1 174 ? 13.950 -15.418 9.647 1.00 50.34 174 ASN A N 1
ATOM 1356 C CA . ASN A 1 174 ? 13.822 -16.863 9.525 1.00 50.34 174 ASN A CA 1
ATOM 1357 C C . ASN A 1 174 ? 13.487 -17.236 8.067 1.00 50.34 174 ASN A C 1
ATOM 1359 O O . ASN A 1 174 ? 12.444 -17.807 7.764 1.00 50.34 174 ASN A O 1
ATOM 1363 N N . GLY A 1 175 ? 14.386 -16.900 7.139 1.00 57.69 175 GLY A N 1
ATOM 1364 C CA . GLY A 1 175 ? 14.175 -16.982 5.702 1.00 57.69 175 GLY A CA 1
ATOM 1365 C C . GLY A 1 175 ? 14.033 -18.412 5.200 1.00 57.69 175 GLY A C 1
ATOM 1366 O O . GLY A 1 175 ? 13.794 -18.611 4.017 1.00 57.69 175 GLY A O 1
ATOM 1367 N N . ARG A 1 176 ? 14.203 -19.429 6.054 1.00 65.75 176 ARG A N 1
ATOM 1368 C CA . ARG A 1 176 ? 13.820 -20.805 5.725 1.00 65.75 176 ARG A CA 1
ATOM 1369 C C . ARG A 1 176 ? 12.298 -20.967 5.752 1.00 65.75 176 ARG A C 1
ATOM 1371 O O . ARG A 1 176 ? 11.755 -21.510 4.798 1.00 65.75 176 ARG A O 1
ATOM 1378 N N . LEU A 1 177 ? 11.637 -20.455 6.792 1.00 64.88 177 LEU A N 1
ATOM 1379 C CA . LEU A 1 177 ? 10.183 -20.532 6.946 1.00 64.88 177 LEU A CA 1
ATOM 1380 C C . LEU A 1 177 ? 9.471 -19.651 5.911 1.00 64.88 177 LEU A C 1
ATOM 1382 O O . LEU A 1 177 ? 8.573 -20.122 5.222 1.00 64.88 177 LEU A O 1
ATOM 1386 N N . ASP A 1 178 ? 9.929 -18.409 5.732 1.00 67.00 178 ASP A N 1
ATOM 1387 C CA . ASP A 1 178 ? 9.315 -17.478 4.775 1.00 67.00 178 ASP A CA 1
ATOM 1388 C C . ASP A 1 178 ? 9.422 -18.003 3.325 1.00 67.00 178 ASP A C 1
ATOM 1390 O O . ASP A 1 178 ? 8.492 -17.857 2.534 1.00 67.00 178 ASP A O 1
ATOM 1394 N N . ARG A 1 179 ? 10.521 -18.702 2.986 1.00 70.06 179 ARG A N 1
ATOM 1395 C CA . ARG A 1 179 ? 10.684 -19.376 1.684 1.00 70.06 179 ARG A CA 1
ATOM 1396 C C . ARG A 1 179 ? 9.755 -20.573 1.503 1.00 70.06 179 ARG A C 1
ATOM 1398 O O . ARG A 1 179 ? 9.350 -20.849 0.378 1.00 70.06 179 ARG A O 1
ATOM 1405 N N . GLU A 1 180 ? 9.451 -21.314 2.564 1.00 79.50 180 GLU A N 1
ATOM 1406 C CA . GLU A 1 180 ? 8.521 -22.443 2.481 1.00 79.50 180 GLU A CA 1
ATOM 1407 C C . GLU A 1 180 ? 7.081 -21.961 2.287 1.00 79.50 180 GLU A C 1
ATOM 1409 O O . GLU A 1 180 ? 6.372 -22.484 1.428 1.00 79.50 180 GLU A O 1
ATOM 1414 N N . LEU A 1 181 ? 6.681 -20.921 3.021 1.00 76.00 181 LEU A N 1
ATOM 1415 C CA . LEU A 1 181 ? 5.371 -20.296 2.863 1.00 76.00 181 LEU A CA 1
ATOM 1416 C C . LEU A 1 181 ? 5.203 -19.689 1.456 1.00 76.00 181 LEU A C 1
ATOM 1418 O O . LEU A 1 181 ? 4.160 -19.892 0.836 1.00 76.00 181 LEU A O 1
ATOM 1422 N N . ASP A 1 182 ? 6.250 -19.067 0.893 1.00 74.12 182 ASP A N 1
ATOM 1423 C CA . ASP A 1 182 ? 6.215 -18.527 -0.483 1.00 74.12 182 ASP A CA 1
ATOM 1424 C C . ASP A 1 182 ? 6.049 -19.634 -1.524 1.00 74.12 182 ASP A C 1
ATOM 1426 O O . ASP A 1 182 ? 5.259 -19.509 -2.461 1.00 74.12 182 ASP A O 1
ATOM 1430 N N . ARG A 1 183 ? 6.736 -20.767 -1.334 1.00 77.56 18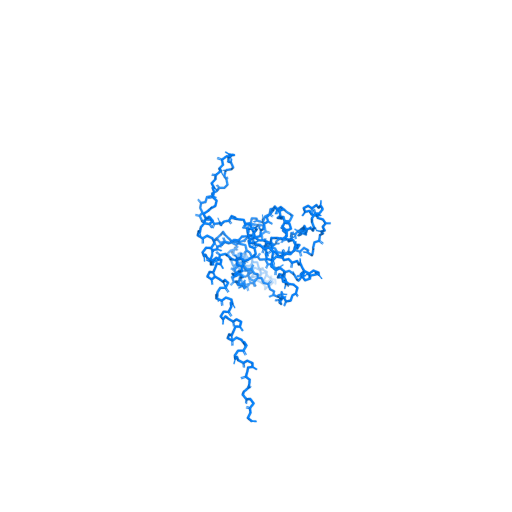3 ARG A N 1
ATOM 1431 C CA . ARG A 1 183 ? 6.576 -21.941 -2.203 1.00 77.56 183 ARG A CA 1
ATOM 1432 C C . ARG A 1 183 ? 5.152 -22.486 -2.171 1.00 77.56 183 ARG A C 1
ATOM 1434 O O . ARG A 1 183 ? 4.603 -22.744 -3.239 1.00 77.56 183 ARG A O 1
ATOM 1441 N N . ARG A 1 184 ? 4.559 -22.637 -0.982 1.00 80.94 184 ARG A N 1
ATOM 1442 C CA . ARG A 1 184 ? 3.173 -23.113 -0.832 1.00 80.94 184 ARG A CA 1
ATOM 1443 C C . ARG A 1 184 ? 2.191 -22.162 -1.506 1.00 80.94 184 ARG A C 1
ATOM 1445 O O . ARG A 1 184 ? 1.385 -22.587 -2.320 1.00 80.94 184 ARG A O 1
ATOM 1452 N N . TRP A 1 185 ? 2.339 -20.863 -1.275 1.00 75.81 185 TRP A N 1
ATOM 1453 C CA . TRP A 1 185 ? 1.445 -19.869 -1.857 1.00 75.81 185 TRP A CA 1
ATOM 1454 C C . TRP A 1 185 ? 1.513 -19.805 -3.387 1.00 75.81 185 TRP A C 1
ATOM 1456 O O . TRP A 1 185 ? 0.485 -19.675 -4.050 1.00 75.81 185 TRP A O 1
ATOM 1466 N N . ARG A 1 186 ? 2.708 -19.953 -3.979 1.00 74.19 186 ARG A N 1
ATOM 1467 C CA . ARG A 1 186 ? 2.844 -20.083 -5.440 1.00 74.19 186 ARG A CA 1
ATOM 1468 C C . ARG A 1 186 ? 2.141 -21.331 -5.977 1.00 74.19 186 ARG A C 1
ATOM 1470 O O . ARG A 1 186 ? 1.540 -21.252 -7.046 1.00 74.19 186 ARG A O 1
ATOM 1477 N N . GLN A 1 187 ? 2.207 -22.453 -5.256 1.00 80.75 187 GLN A N 1
ATOM 1478 C CA . GLN A 1 187 ? 1.495 -23.681 -5.624 1.00 80.75 187 GLN A CA 1
ATOM 1479 C C . GLN A 1 187 ? -0.024 -23.488 -5.541 1.00 80.75 187 GLN A C 1
ATOM 1481 O O . GLN A 1 187 ? -0.723 -23.838 -6.489 1.00 80.75 187 GLN A O 1
ATOM 1486 N N . ASP A 1 188 ? -0.519 -22.860 -4.473 1.00 77.31 188 ASP A N 1
ATOM 1487 C CA . ASP A 1 188 ? -1.948 -22.577 -4.292 1.00 77.31 188 ASP A CA 1
ATOM 1488 C C . ASP A 1 188 ? -2.477 -21.605 -5.356 1.00 77.31 188 ASP A C 1
ATOM 1490 O O . ASP A 1 188 ? -3.557 -21.810 -5.914 1.00 77.31 188 ASP A O 1
ATOM 1494 N N . ARG A 1 189 ? -1.698 -20.567 -5.700 1.00 68.31 189 ARG A N 1
ATOM 1495 C CA . ARG A 1 189 ? -2.028 -19.657 -6.807 1.00 68.31 189 ARG A CA 1
ATOM 1496 C C . ARG A 1 189 ? -2.086 -20.412 -8.137 1.00 68.31 189 ARG A C 1
ATOM 1498 O O . ARG A 1 189 ? -3.014 -20.179 -8.904 1.00 68.31 189 ARG A O 1
ATOM 1505 N N . GLY A 1 190 ? -1.123 -21.297 -8.405 1.00 67.75 190 GLY A N 1
ATOM 1506 C CA . GLY A 1 190 ? -1.122 -22.137 -9.607 1.00 67.75 190 GLY A CA 1
ATOM 1507 C C . GLY A 1 190 ? -2.399 -22.972 -9.709 1.00 67.75 190 GLY A C 1
ATOM 1508 O O . GLY A 1 190 ? -3.131 -22.856 -10.684 1.00 67.75 190 GLY A O 1
ATOM 1509 N N . GLN A 1 191 ? -2.748 -23.687 -8.637 1.00 68.25 191 GLN A N 1
ATOM 1510 C CA . GLN A 1 191 ? -3.971 -24.491 -8.586 1.00 68.25 191 GLN A CA 1
ATOM 1511 C C . GLN A 1 191 ? -5.254 -23.659 -8.735 1.00 68.25 191 GLN A C 1
ATOM 1513 O O . GLN A 1 191 ? -6.213 -24.136 -9.339 1.00 68.25 191 GLN A O 1
ATOM 1518 N N . ARG A 1 192 ? -5.304 -22.428 -8.201 1.00 60.59 192 ARG A N 1
ATOM 1519 C CA . ARG A 1 192 ? -6.457 -21.530 -8.396 1.00 60.59 192 ARG A CA 1
ATOM 1520 C C . ARG A 1 192 ? -6.602 -21.119 -9.864 1.00 60.59 192 ARG A C 1
ATOM 1522 O O . ARG A 1 192 ? -7.703 -21.211 -10.393 1.00 60.59 192 ARG A O 1
ATOM 1529 N N . LEU A 1 193 ? -5.508 -20.724 -10.516 1.00 59.78 193 LEU A N 1
ATOM 1530 C CA . LEU A 1 193 ? -5.522 -20.340 -11.933 1.00 59.78 193 LEU A CA 1
ATOM 1531 C C . LEU A 1 193 ? -5.872 -21.526 -12.849 1.00 59.78 193 LEU A C 1
ATOM 1533 O O . LEU A 1 193 ? -6.588 -21.353 -13.834 1.00 59.78 193 LEU A O 1
ATOM 1537 N N . ASP A 1 194 ? -5.423 -22.736 -12.510 1.00 61.44 194 ASP A N 1
ATOM 1538 C CA . ASP A 1 194 ? -5.778 -23.957 -13.246 1.00 61.44 194 ASP A CA 1
ATOM 1539 C C . ASP A 1 194 ? -7.266 -24.328 -13.070 1.00 61.44 194 ASP A C 1
ATOM 1541 O O . ASP A 1 194 ? -7.905 -24.816 -14.007 1.00 61.44 194 ASP A O 1
ATOM 1545 N N . ARG A 1 195 ? -7.851 -24.053 -11.893 1.00 57.69 195 ARG A N 1
ATOM 1546 C CA . ARG A 1 195 ? -9.298 -24.205 -11.646 1.00 57.69 195 ARG A CA 1
ATOM 1547 C C . ARG A 1 195 ? -10.140 -23.186 -12.411 1.00 57.69 195 ARG A C 1
ATOM 1549 O O . ARG A 1 195 ? -11.170 -23.552 -12.955 1.00 57.69 195 ARG A O 1
ATOM 1556 N N . GLU A 1 196 ? -9.708 -21.931 -12.480 1.00 55.59 196 GLU A N 1
ATOM 1557 C CA . GLU A 1 196 ? -10.396 -20.903 -13.277 1.00 55.59 196 GLU A CA 1
ATOM 1558 C C . GLU A 1 196 ? -10.359 -21.265 -14.774 1.00 55.59 196 GLU A C 1
ATOM 1560 O O . GLU A 1 196 ? -11.391 -21.258 -15.436 1.00 55.59 196 GLU A O 1
ATOM 1565 N N . ARG A 1 197 ? -9.220 -21.760 -15.282 1.00 58.66 197 ARG A N 1
ATOM 1566 C CA . ARG A 1 197 ? -9.095 -22.229 -16.674 1.00 58.66 197 ARG A CA 1
ATOM 1567 C C . ARG A 1 197 ? -9.955 -23.457 -17.003 1.00 58.66 197 ARG A C 1
ATOM 1569 O O . ARG A 1 197 ? -10.376 -23.615 -18.142 1.00 58.66 197 ARG A O 1
ATOM 1576 N N . THR A 1 198 ? -10.188 -24.346 -16.039 1.00 58.84 198 THR A N 1
ATOM 1577 C CA . THR A 1 198 ? -11.056 -25.522 -16.241 1.00 58.84 198 THR A CA 1
ATOM 1578 C C . THR A 1 198 ? -12.543 -25.183 -16.183 1.00 58.84 198 THR A C 1
ATOM 1580 O O . THR A 1 198 ? -13.341 -25.951 -16.709 1.00 58.84 198 THR A O 1
ATOM 1583 N N . LEU A 1 199 ? -12.921 -24.040 -15.602 1.00 58.12 199 LEU A N 1
ATOM 1584 C CA . LEU A 1 199 ? -14.300 -23.542 -15.611 1.00 58.12 199 LEU A CA 1
ATOM 1585 C C . LEU A 1 199 ? -14.657 -22.818 -16.919 1.00 58.12 199 LEU A C 1
ATOM 1587 O O . LEU A 1 199 ? -15.811 -22.873 -17.328 1.00 58.12 199 LEU A O 1
ATOM 1591 N N . ASP A 1 200 ? -13.672 -22.227 -17.601 1.00 55.97 200 ASP A N 1
ATOM 1592 C CA . ASP A 1 200 ? -13.841 -21.599 -18.924 1.00 55.97 200 ASP A CA 1
ATOM 1593 C C . ASP A 1 200 ? -13.699 -22.599 -20.096 1.00 55.97 200 ASP A C 1
ATOM 1595 O O . ASP A 1 200 ? -13.834 -22.237 -21.266 1.00 55.97 200 ASP A O 1
ATOM 1599 N N . GLY A 1 201 ? -13.399 -23.868 -19.797 1.00 48.09 201 GLY A N 1
ATOM 1600 C CA . GLY A 1 201 ? -13.301 -24.952 -20.772 1.00 48.09 201 GLY A CA 1
ATOM 1601 C C . GLY A 1 201 ? -14.664 -25.570 -21.072 1.00 48.09 201 GLY A C 1
ATOM 1602 O O . GLY A 1 201 ? -14.987 -26.637 -20.554 1.00 48.09 201 GLY A O 1
ATOM 1603 N N . GLU A 1 202 ? -15.455 -24.913 -21.916 1.00 49.50 202 GLU A N 1
ATOM 1604 C CA . GLU A 1 202 ? -16.642 -25.519 -22.523 1.00 49.50 202 GLU A CA 1
ATOM 1605 C C . GLU A 1 202 ? -16.220 -26.718 -23.405 1.00 49.50 202 GLU A C 1
ATOM 1607 O O . GLU A 1 202 ? -15.271 -26.591 -24.186 1.00 49.50 202 GLU A O 1
ATOM 1612 N N . PRO A 1 203 ? -16.850 -27.905 -23.283 1.00 55.41 203 PRO A N 1
ATOM 1613 C CA . PRO A 1 203 ? -16.512 -29.040 -24.126 1.00 55.41 203 PRO A CA 1
ATOM 1614 C C . PRO A 1 203 ? -17.174 -28.859 -25.492 1.00 55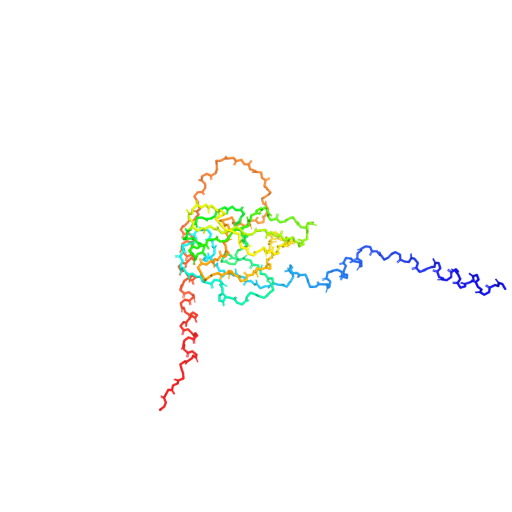.41 203 PRO A C 1
ATOM 1616 O O . PRO A 1 203 ? -18.394 -28.976 -25.618 1.00 55.41 203 PRO A O 1
ATOM 1619 N N . ASP A 1 204 ? -16.354 -28.595 -26.506 1.00 45.03 204 ASP A N 1
ATOM 1620 C CA . ASP A 1 204 ? -16.758 -28.641 -27.911 1.00 45.03 204 ASP A CA 1
ATOM 1621 C C . ASP A 1 204 ? -17.289 -30.056 -28.222 1.00 45.03 204 ASP A C 1
ATOM 1623 O O . ASP A 1 204 ? -16.605 -31.060 -27.980 1.00 45.03 204 ASP A O 1
ATOM 1627 N N . ARG A 1 205 ? -18.548 -30.126 -28.666 1.00 45.28 205 ARG A N 1
ATOM 1628 C CA . ARG A 1 205 ? -19.214 -31.337 -29.168 1.00 45.28 205 ARG A CA 1
ATOM 1629 C C . ARG A 1 205 ? -18.989 -31.482 -30.661 1.00 45.28 205 ARG A C 1
ATOM 1631 O O . ARG A 1 205 ? -19.143 -30.461 -31.362 1.00 45.28 205 ARG A O 1
#

Secondary structure (DSSP, 8-state):
--HHHHHHHHHTT------HHHHHHHHHSS--TTTS-EEEE-GGGBTTSBB----GGGS---S-EEEEETTEE--B-SS---SSBTBSSEEEEEESPPPPGGG-EEEEEEEEE-SS-TTSEEEEEEEEEEETTTEEEEE----SSTTEEEPBPS----TT------S-------HHHHHHHHHHHHHHHHHHHHHHHHHS-----

Mean predicted aligned error: 13.6 Å

pLDDT: mean 78.18, std 19.9, range [33.75, 98.44]

Solvent-accessible surface area (backbone atoms only — not comparable to full-atom values): 11676 Å² total; per-residue (Å²): 129,66,70,65,55,53,54,50,56,60,62,66,68,66,78,66,74,70,57,72,64,59,62,47,50,60,58,63,74,39,93,45,53,82,81,51,58,47,81,43,69,48,52,46,20,24,55,84,23,59,42,70,64,40,43,44,42,78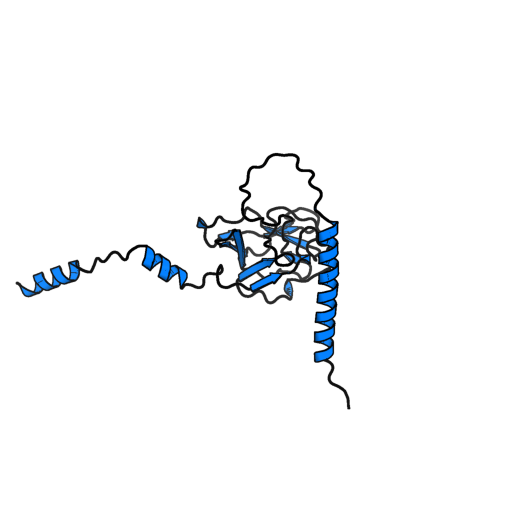,46,88,64,78,62,32,34,30,48,22,47,85,83,35,55,36,47,68,15,58,54,78,50,63,51,45,17,18,17,2,44,24,22,30,26,36,62,50,80,80,63,50,64,88,64,39,77,41,79,41,47,27,26,27,8,77,75,89,39,63,61,62,42,76,52,78,63,31,40,38,30,32,32,94,86,76,48,53,33,30,39,57,68,62,46,97,46,48,49,25,26,70,22,22,41,88,60,67,60,66,93,86,72,80,92,73,92,72,88,88,76,91,67,77,72,66,60,70,59,58,51,51,54,50,53,50,51,54,51,53,50,49,54,52,54,54,51,55,55,58,72,71,56,74,81,86,126

Organism: Astyanax mexicanus (NCBI:txid7994)

Nearest PDB structures (foldseek):
  7p6r-assembly2_B  TM=9.268E-01  e=8.750E-15  Homo sapiens
  7p6r-assembly1_A  TM=9.255E-01  e=1.269E-14  Homo sapiens
  7p6t-assembly1_A  TM=9.300E-01  e=4.969E-14  Homo sapiens
  7pfp-assembly1_C  TM=9.043E-01  e=3.616E-13  Homo sapiens
  7pfp-assembly1_A  TM=9.043E-01  e=3.616E-13  Homo sapiens

Radius of gyration: 23.95 Å; Cα contacts (8 Å, |Δi|>4): 367; chains: 1; bounding box: 72×67×62 Å

Foldseek 3Di:
DPPVVVVVVVVVPPPPPDPVVVVVVVVVVPPQLLVPAAEAQDQQLALPHFAQLAFLLPPPQDGKYFYHHLNFHWDFACFFRAARGRNFRKEKGWPDDADDQVVAKDKTWIAIDNHPDSRPDTWDIKIKHAHPPGTIMISDDRTPDRRYDTHIYPDGPDPDDDDDDDDDDPPPPPVVVSVVSVVVVVVVVVVVVVVVVVVVDDDDD

Sequence (205 aa):
TSFSYILYLMLCSIDAALPSTELFILNTLSYDPCSNYVSLDQPWRANTGSGMGICDRNFNWNGWYRLFYYGMNIRMAESCVDVNRCGTYYTLWLNGPHPEIEDGVVTRQVCGNSGNDCCNFKSNPIRVKACPGNYYVYELLSPMTCNMAYCTGAEKQTPGAGLQGDGRGNRRPNGRLDRELDRRWRQDRGQRLDRERTLDGEPDR

InterPro domains:
  IPR057774 UMOD/GP2/OIT3-like, D8C domain [PF23283] (73-152)